Protein AF-A0A1V5N401-F1 (afdb_monomer_lite)

pLDDT: mean 80.65, std 19.87, range [26.81, 98.81]

Structure (mmCIF, N/CA/C/O backbone):
data_AF-A0A1V5N401-F1
#
_entry.id   AF-A0A1V5N401-F1
#
loop_
_atom_site.group_PDB
_atom_site.id
_atom_site.type_symbol
_atom_site.label_atom_id
_atom_site.label_alt_id
_atom_site.label_comp_id
_atom_site.label_asym_id
_atom_site.label_entity_id
_atom_site.label_seq_id
_atom_site.pdbx_PDB_ins_code
_atom_site.Cartn_x
_atom_site.Cartn_y
_atom_site.Cartn_z
_atom_site.occupancy
_atom_site.B_iso_or_equiv
_atom_site.auth_seq_id
_atom_site.auth_comp_id
_atom_site.auth_asym_id
_atom_site.auth_atom_id
_atom_site.pdbx_PDB_model_num
ATOM 1 N N . MET A 1 1 ? -65.828 27.262 13.208 1.00 43.06 1 MET A N 1
ATOM 2 C CA . MET A 1 1 ? -64.628 26.711 12.554 1.00 43.06 1 MET A CA 1
ATOM 3 C C . MET A 1 1 ? -63.599 27.824 12.542 1.00 43.06 1 MET A C 1
ATOM 5 O O . MET A 1 1 ? -63.813 28.775 11.815 1.00 43.06 1 MET A O 1
ATOM 9 N N . THR A 1 2 ? -62.605 27.749 13.425 1.00 28.62 2 THR A N 1
ATOM 10 C CA . THR A 1 2 ? -61.289 28.413 13.350 1.00 28.62 2 THR A CA 1
ATOM 11 C C . THR A 1 2 ? -60.534 27.930 14.581 1.00 28.62 2 THR A C 1
ATOM 13 O O . THR A 1 2 ? -60.781 28.386 15.694 1.00 28.62 2 THR A O 1
ATOM 16 N N . PHE A 1 3 ? -59.704 26.912 14.374 1.00 28.67 3 PHE A N 1
ATOM 17 C CA . PHE A 1 3 ? -58.727 26.449 15.347 1.00 28.67 3 PHE A CA 1
ATOM 18 C C . PHE A 1 3 ? -57.576 27.457 15.367 1.00 28.67 3 PHE A C 1
ATOM 20 O O . PHE A 1 3 ? -57.002 27.760 14.324 1.00 28.67 3 PHE A O 1
ATOM 27 N N . SER A 1 4 ? -57.257 27.990 16.541 1.00 31.39 4 SER A N 1
ATOM 28 C CA . SER A 1 4 ? -56.021 28.725 16.802 1.00 31.39 4 SER A CA 1
ATOM 29 C C . SER A 1 4 ? -54.898 27.721 17.069 1.00 31.39 4 SER A C 1
ATOM 31 O O . SER A 1 4 ? -54.993 26.928 18.005 1.00 31.39 4 SER A O 1
ATOM 33 N N . ALA A 1 5 ? -53.864 27.737 16.226 1.00 30.62 5 ALA A N 1
ATOM 34 C CA . ALA A 1 5 ? -52.649 26.948 16.413 1.00 30.62 5 ALA A CA 1
ATOM 35 C C . ALA A 1 5 ? -51.825 27.486 17.606 1.00 30.62 5 ALA A C 1
ATOM 37 O O . ALA A 1 5 ? -51.806 28.704 17.815 1.00 30.62 5 ALA A O 1
ATOM 38 N N . PRO A 1 6 ? -51.140 26.626 18.385 1.00 31.34 6 PRO A N 1
ATOM 39 C CA . PRO A 1 6 ? -50.238 27.066 19.446 1.00 31.34 6 PRO A CA 1
ATOM 40 C C . PRO A 1 6 ? -49.007 27.772 18.863 1.00 31.34 6 PRO A C 1
ATOM 42 O O . PRO A 1 6 ? -48.527 27.418 17.787 1.00 31.34 6 PRO A O 1
ATOM 45 N N . GLN A 1 7 ? -48.497 28.765 19.593 1.00 32.28 7 GLN A N 1
ATOM 46 C CA . GLN A 1 7 ? -47.273 29.493 19.259 1.00 32.28 7 GLN A CA 1
ATOM 47 C C . GLN A 1 7 ? -46.087 28.534 19.090 1.00 32.28 7 GLN A C 1
ATOM 49 O O . GLN A 1 7 ? -45.795 27.730 19.974 1.00 32.28 7 GLN A O 1
ATOM 54 N N . SER A 1 8 ? -45.385 28.651 17.963 1.00 30.47 8 SER A N 1
ATOM 55 C CA . SER A 1 8 ? -44.107 27.985 17.732 1.00 30.47 8 SER A CA 1
ATOM 56 C C . SER A 1 8 ? -43.055 28.536 18.694 1.00 30.47 8 SER A C 1
ATOM 58 O O . SER A 1 8 ? -42.732 29.726 18.651 1.00 30.47 8 SER A O 1
ATOM 60 N N . VAL A 1 9 ? -42.504 27.665 19.537 1.00 31.17 9 VAL A N 1
ATOM 61 C CA . VAL A 1 9 ? -41.273 27.930 20.282 1.00 31.17 9 VAL A CA 1
ATOM 62 C C . VAL A 1 9 ? -40.148 28.004 19.255 1.00 31.17 9 VAL A C 1
ATOM 64 O O . VAL A 1 9 ? -39.853 27.030 18.568 1.00 31.17 9 VAL A O 1
ATOM 67 N N . SER A 1 10 ? -39.577 29.194 19.099 1.00 28.91 10 SER A N 1
ATOM 68 C CA . SER A 1 10 ? -38.412 29.439 18.255 1.00 28.91 10 SER A CA 1
ATOM 69 C C . SER A 1 10 ? -37.228 28.627 18.787 1.00 28.91 10 SER A C 1
ATOM 71 O O . SER A 1 10 ? -36.558 29.059 19.723 1.00 28.91 10 SER A O 1
ATOM 73 N N . THR A 1 11 ? -36.936 27.475 18.181 1.00 30.31 11 THR A N 1
ATOM 74 C CA . THR A 1 11 ? -35.588 26.897 18.203 1.00 30.31 11 THR A CA 1
ATOM 75 C C . THR A 1 11 ? -34.683 27.911 17.515 1.00 30.31 11 THR A C 1
ATOM 77 O O . THR A 1 11 ? -34.758 28.081 16.298 1.00 30.31 11 THR A O 1
ATOM 80 N N . GLY A 1 12 ? -33.926 28.672 18.304 1.00 28.77 12 GLY A N 1
ATOM 81 C CA . GLY A 1 12 ? -33.084 29.768 17.840 1.00 28.77 12 GLY A CA 1
ATOM 82 C C . GLY A 1 12 ? -31.932 29.293 16.959 1.00 28.77 12 GLY A C 1
ATOM 83 O O . GLY A 1 12 ? -30.789 29.293 17.389 1.00 28.77 12 GLY A O 1
ATOM 84 N N . TYR A 1 13 ? -32.222 28.943 15.710 1.00 32.12 13 TYR A N 1
ATOM 85 C CA . TYR A 1 13 ? -31.251 28.959 14.627 1.00 32.12 13 TYR A CA 1
ATOM 86 C C . TYR A 1 13 ? -31.381 30.300 13.909 1.00 32.12 13 TYR A C 1
ATOM 88 O O . TYR A 1 13 ? -32.159 30.452 12.970 1.00 32.12 13 TYR A O 1
ATOM 96 N N . SER A 1 14 ? -30.612 31.290 14.361 1.00 26.81 14 SER A N 1
ATOM 97 C CA . SER A 1 14 ? -30.332 32.482 13.562 1.00 26.81 14 SER A CA 1
ATOM 98 C C . SER A 1 14 ? -29.003 32.276 12.843 1.00 26.81 14 SER A C 1
ATOM 100 O O . SER A 1 14 ? -27.936 32.548 13.385 1.00 26.81 14 SER A O 1
ATOM 102 N N . ARG A 1 15 ? -29.072 31.793 11.598 1.00 39.44 15 ARG A N 1
ATOM 103 C CA . ARG A 1 15 ? -28.022 32.038 10.603 1.00 39.44 15 ARG A CA 1
ATOM 104 C C . ARG A 1 15 ? -28.121 33.510 10.217 1.00 39.44 15 ARG A C 1
ATOM 106 O O . ARG A 1 15 ? -29.024 33.862 9.467 1.00 39.44 15 ARG A O 1
ATOM 113 N N . ASN A 1 16 ? -27.233 34.338 10.753 1.00 31.23 16 ASN A N 1
ATOM 114 C CA . ASN A 1 16 ? -26.698 35.543 10.117 1.00 31.23 16 ASN A CA 1
ATOM 115 C C . ASN A 1 16 ? -25.778 36.240 11.113 1.00 31.23 16 ASN A C 1
ATOM 117 O O . ASN A 1 16 ? -26.263 36.791 12.088 1.00 31.23 16 ASN A O 1
ATOM 121 N N . ASP A 1 17 ? -24.477 36.204 10.833 1.00 29.83 17 ASP A N 1
ATOM 122 C CA . ASP A 1 17 ? -23.617 37.381 10.918 1.00 29.83 17 ASP A CA 1
ATOM 123 C C . ASP A 1 17 ? -22.356 37.114 10.089 1.00 29.83 17 ASP A C 1
ATOM 125 O O . ASP A 1 17 ? -21.485 36.321 10.444 1.00 29.83 17 ASP A O 1
ATOM 129 N N . ASN A 1 18 ? -22.274 37.781 8.937 1.00 33.28 18 ASN A N 1
ATOM 130 C CA . ASN A 1 18 ? -21.024 37.957 8.210 1.00 33.28 18 ASN A CA 1
ATOM 131 C C . ASN A 1 18 ? -20.075 38.775 9.097 1.00 33.28 18 ASN A C 1
ATOM 133 O O . ASN A 1 18 ? -20.181 40.002 9.139 1.00 33.28 18 ASN A O 1
ATOM 137 N N . LYS A 1 19 ? -19.123 38.130 9.777 1.00 32.19 19 LYS A N 1
ATOM 138 C CA . LYS A 1 19 ? -17.972 38.842 10.343 1.00 32.19 19 LYS A CA 1
ATOM 139 C C . LYS A 1 19 ? -16.903 39.004 9.267 1.00 32.19 19 LYS A C 1
ATOM 141 O O . LYS A 1 19 ? -16.227 38.058 8.879 1.00 32.19 19 LYS A O 1
ATOM 146 N N . VAL A 1 20 ? -16.767 40.237 8.790 1.00 30.70 20 VAL A N 1
ATOM 147 C CA . VAL A 1 20 ? -15.608 40.688 8.017 1.00 30.70 20 VAL A CA 1
ATOM 148 C C . VAL A 1 20 ? -14.388 40.652 8.944 1.00 30.70 20 VAL A C 1
ATOM 150 O O . VAL A 1 20 ? -14.359 41.363 9.948 1.00 30.70 20 VAL A O 1
ATOM 153 N N . LEU A 1 21 ? -13.407 39.808 8.621 1.00 34.03 21 LEU A N 1
ATOM 154 C CA . LEU A 1 21 ? -12.149 39.671 9.358 1.00 34.03 21 LEU A CA 1
ATOM 155 C C . LEU A 1 21 ? -11.193 40.806 8.974 1.00 34.03 21 LEU A C 1
ATOM 157 O O . LEU A 1 21 ? -10.755 40.898 7.828 1.00 34.03 21 LEU A O 1
ATOM 161 N N . TRP A 1 22 ? -10.858 41.655 9.943 1.00 28.80 22 TRP A N 1
ATOM 162 C CA . TRP A 1 22 ? -9.820 42.673 9.821 1.00 28.80 22 TRP A CA 1
ATOM 163 C C . TRP A 1 22 ? -8.777 42.489 10.937 1.00 28.80 22 TRP A C 1
ATOM 165 O O . TRP A 1 22 ? -9.109 42.634 12.107 1.00 28.80 22 TRP A O 1
ATOM 175 N N . TRP A 1 23 ? -7.526 42.269 10.509 1.00 32.91 23 TRP A N 1
ATOM 176 C CA . TRP A 1 23 ? -6.240 42.365 11.229 1.00 32.91 23 TRP A CA 1
ATOM 177 C C . TRP A 1 23 ? -5.880 41.306 12.295 1.00 32.91 23 TRP A C 1
ATOM 179 O O . TRP A 1 23 ? -6.726 40.696 12.929 1.00 32.91 23 TRP A O 1
ATOM 189 N N . TRP A 1 24 ? -4.564 41.065 12.387 1.00 36.94 24 TRP A N 1
ATOM 190 C CA . TRP A 1 24 ? -3.856 39.902 12.938 1.00 36.94 24 TRP A CA 1
ATOM 191 C C . TRP A 1 24 ? -4.224 39.469 14.367 1.00 36.94 24 TRP A C 1
ATOM 193 O O . TRP A 1 24 ? -3.740 40.052 15.335 1.00 36.94 24 TRP A O 1
ATOM 203 N N . GLU A 1 25 ? -4.900 38.327 14.483 1.00 36.06 25 GLU A N 1
ATOM 204 C CA . GLU A 1 25 ? -4.826 37.458 15.661 1.00 36.06 25 GLU A CA 1
ATOM 205 C C . GLU A 1 25 ? -4.435 36.050 15.199 1.00 36.06 25 GLU A C 1
ATOM 207 O O . GLU A 1 25 ? -5.108 35.422 14.383 1.00 36.06 25 GLU A O 1
ATOM 212 N N . SER A 1 26 ? -3.284 35.574 15.669 1.00 35.78 26 SER A N 1
ATOM 213 C CA . SER A 1 26 ? -2.889 34.175 15.545 1.00 35.78 26 SER A CA 1
ATOM 214 C C . SER A 1 26 ? -3.607 33.384 16.634 1.00 35.78 26 SER A C 1
ATOM 216 O O . SER A 1 26 ? -3.239 33.492 17.805 1.00 35.78 26 SER A O 1
ATOM 218 N N . TYR A 1 27 ? -4.614 32.598 16.262 1.00 38.75 27 TYR A N 1
ATOM 219 C CA . TYR A 1 27 ? -5.243 31.658 17.186 1.00 38.75 27 TYR A CA 1
ATOM 220 C C . TYR A 1 27 ? -4.369 30.397 17.298 1.00 38.75 27 TYR A C 1
ATOM 222 O O . TYR A 1 27 ? -4.095 29.766 16.271 1.00 38.75 27 TYR A O 1
ATOM 230 N N . PRO A 1 28 ? -3.884 30.021 18.498 1.00 37.03 28 PRO A N 1
ATOM 231 C CA . PRO A 1 28 ? -3.329 28.690 18.706 1.00 37.03 28 PRO A CA 1
ATOM 232 C C . PRO A 1 28 ? -4.421 27.639 18.460 1.00 37.03 28 PRO A C 1
ATOM 234 O O . PRO A 1 28 ? -5.604 27.889 18.671 1.00 37.03 28 PRO A O 1
ATOM 237 N N . CYS A 1 29 ? -4.024 26.465 17.974 1.00 29.81 29 CYS A N 1
ATOM 238 C CA . CYS A 1 29 ? -4.935 25.357 17.719 1.00 29.81 29 CYS A CA 1
ATOM 239 C C . CYS A 1 29 ? -5.627 24.906 19.019 1.00 29.81 29 CYS A C 1
ATOM 241 O O . CYS A 1 29 ? -4.998 24.383 19.933 1.00 29.81 29 CYS A O 1
ATOM 243 N N . GLY A 1 30 ? -6.936 25.119 19.084 1.00 36.97 30 GLY A N 1
ATOM 244 C CA . GLY A 1 30 ? -7.813 24.674 20.159 1.00 36.97 30 GLY A CA 1
ATOM 245 C C . GLY A 1 30 ? -9.194 25.228 19.863 1.00 36.97 30 GLY A C 1
ATOM 246 O O . GLY A 1 30 ? -9.341 26.437 19.865 1.00 36.97 30 GLY A O 1
ATOM 247 N N . ASN A 1 31 ? -10.140 24.338 19.535 1.00 44.31 31 ASN A N 1
ATOM 248 C CA . ASN A 1 31 ? -11.456 24.606 18.944 1.00 44.31 31 ASN A CA 1
ATOM 249 C C . ASN A 1 31 ? -11.401 25.423 17.620 1.00 44.31 31 ASN A C 1
ATOM 251 O O . ASN A 1 31 ? -10.857 26.510 17.507 1.00 44.31 31 ASN A O 1
ATOM 255 N N . ARG A 1 32 ? -11.977 24.915 16.526 1.00 39.31 32 ARG A N 1
ATOM 256 C CA . ARG A 1 32 ? -12.019 25.680 15.256 1.00 39.31 32 ARG A CA 1
ATOM 257 C C . ARG A 1 32 ? -13.071 26.814 15.290 1.00 39.31 32 ARG A C 1
ATOM 259 O O . ARG A 1 32 ? -13.292 27.455 14.267 1.00 39.31 32 ARG A O 1
ATOM 266 N N . TRP A 1 33 ? -13.749 27.008 16.434 1.00 39.59 33 TRP A N 1
ATOM 267 C CA . TRP A 1 33 ? -15.032 27.721 16.551 1.00 39.59 33 TRP A CA 1
ATOM 268 C C . TRP A 1 33 ? -15.288 28.457 17.884 1.00 39.59 33 TRP A C 1
ATOM 270 O O . TRP A 1 33 ? -16.362 29.033 18.028 1.00 39.59 33 TRP A O 1
ATOM 280 N N . ASP A 1 34 ? -14.373 28.439 18.855 1.00 45.56 34 ASP A N 1
ATOM 281 C CA . ASP A 1 34 ? -14.524 29.099 20.168 1.00 45.56 34 ASP A CA 1
ATOM 282 C C . ASP A 1 34 ? -15.838 28.764 20.904 1.00 45.56 34 ASP A C 1
ATOM 284 O O . ASP A 1 34 ? -16.526 29.620 21.463 1.00 45.56 34 ASP A O 1
ATOM 288 N N . ILE A 1 35 ? -16.235 27.484 20.856 1.00 45.12 35 ILE A N 1
ATOM 289 C CA . ILE A 1 35 ? -17.483 27.010 21.466 1.00 45.12 35 ILE A CA 1
ATOM 290 C C . ILE A 1 35 ? -17.253 26.771 22.959 1.00 45.12 35 ILE A C 1
ATOM 292 O O . ILE A 1 35 ? -16.534 25.858 23.356 1.00 45.12 35 ILE A O 1
ATOM 296 N N . ASN A 1 36 ? -17.896 27.595 23.785 1.00 45.78 36 ASN A N 1
ATOM 297 C CA . ASN A 1 36 ? -17.970 27.411 25.228 1.00 45.78 36 ASN A CA 1
ATOM 298 C C . ASN A 1 36 ? -19.098 26.422 25.581 1.00 45.78 36 ASN A C 1
ATOM 300 O O . ASN A 1 36 ? -20.276 26.741 25.413 1.00 45.78 36 ASN A O 1
ATOM 304 N N . PHE A 1 37 ? -18.737 25.248 26.102 1.00 47.66 37 PHE A N 1
ATOM 305 C CA . PHE A 1 37 ? -19.677 24.195 26.500 1.00 47.66 37 PHE A CA 1
ATOM 306 C C . PHE A 1 37 ? -20.203 24.330 27.939 1.00 47.66 37 PHE A C 1
ATOM 308 O O . PHE A 1 37 ? -20.998 23.491 28.370 1.00 47.66 37 PHE A O 1
ATOM 315 N N . THR A 1 38 ? -19.826 25.377 28.692 1.00 44.56 38 THR A N 1
ATOM 316 C CA . THR A 1 38 ? -20.354 25.597 30.050 1.00 44.56 38 THR A CA 1
ATOM 317 C C . THR A 1 38 ? -21.884 25.691 30.016 1.00 44.56 38 THR A C 1
ATOM 319 O O . THR A 1 38 ? -22.433 26.658 29.487 1.00 44.56 38 THR A O 1
ATOM 322 N N . GLY A 1 39 ? -22.574 24.694 30.582 1.00 48.59 39 GLY A N 1
ATOM 323 C CA . GLY A 1 39 ? -24.041 24.626 30.631 1.00 48.59 39 GLY A CA 1
ATOM 324 C C . GLY A 1 39 ? -24.730 23.964 29.426 1.00 48.59 39 GLY A C 1
ATOM 325 O O . GLY A 1 39 ? -25.947 24.090 29.298 1.00 48.59 39 GLY A O 1
ATOM 326 N N . THR A 1 40 ? -23.988 23.281 28.548 1.00 48.97 40 THR A N 1
ATOM 327 C CA . THR A 1 40 ? -24.549 22.390 27.505 1.00 48.97 40 THR A CA 1
ATOM 328 C C . THR A 1 40 ? -24.667 20.943 28.018 1.00 48.97 40 THR A C 1
ATOM 330 O O . THR A 1 40 ? -24.235 20.679 29.136 1.00 48.97 40 THR A O 1
ATOM 333 N N . SER A 1 41 ? -25.341 20.038 27.287 1.00 54.22 41 SER A N 1
ATOM 334 C CA . SER A 1 41 ? -25.698 18.702 27.804 1.00 54.22 41 SER A CA 1
ATOM 335 C C . SER A 1 41 ? -24.490 17.952 28.355 1.00 54.22 41 SER A C 1
ATOM 337 O O . SER A 1 41 ? -23.463 17.891 27.688 1.00 54.22 41 SER A O 1
ATOM 339 N N . HIS A 1 42 ? -24.655 17.346 29.532 1.00 67.25 42 HIS A N 1
ATOM 340 C CA . HIS A 1 42 ? -23.632 16.513 30.167 1.00 67.25 42 HIS A CA 1
ATOM 341 C C . HIS A 1 42 ? -23.311 15.232 29.388 1.00 67.25 42 HIS A C 1
ATOM 343 O O . HIS A 1 42 ? -22.275 14.644 29.640 1.00 67.25 42 HIS A O 1
ATOM 349 N N . ARG A 1 43 ? -24.150 14.859 28.407 1.00 81.94 43 ARG A N 1
ATOM 350 C CA . ARG A 1 43 ? -23.915 13.677 27.582 1.00 81.94 43 ARG A CA 1
ATOM 351 C C . ARG A 1 43 ? -22.645 13.822 26.748 1.00 81.94 43 ARG A C 1
ATOM 353 O O . ARG A 1 43 ? -22.584 14.708 25.888 1.00 81.94 43 ARG A O 1
ATOM 360 N N . GLY A 1 44 ? -21.702 12.911 26.937 1.00 82.69 44 GLY A N 1
ATOM 361 C CA . GLY A 1 44 ? -20.472 12.829 26.167 1.00 82.69 44 GLY A CA 1
ATOM 362 C C . GLY A 1 44 ? -20.683 12.467 24.691 1.00 82.69 44 GLY A C 1
ATOM 363 O O . GLY A 1 44 ? -21.759 12.050 24.245 1.00 82.69 44 GLY A O 1
ATOM 364 N N . ILE A 1 45 ? -19.623 12.626 23.906 1.00 83.88 45 ILE A N 1
ATOM 365 C CA . ILE A 1 45 ? -19.522 12.170 22.516 1.00 83.88 45 ILE A CA 1
ATOM 366 C C . ILE A 1 45 ? -18.162 11.502 22.341 1.00 83.88 45 ILE A C 1
ATOM 368 O O . ILE A 1 45 ? -17.140 12.135 22.590 1.00 83.88 45 ILE A O 1
ATOM 372 N N . LEU A 1 46 ? -18.164 10.249 21.886 1.00 89.62 46 LEU A N 1
ATOM 373 C CA . LEU A 1 46 ? -16.965 9.474 21.579 1.00 89.62 46 LEU A CA 1
ATOM 374 C C . LEU A 1 46 ? -16.844 9.292 20.063 1.00 89.62 46 LEU A C 1
ATOM 376 O O . LEU A 1 46 ? -17.785 8.828 19.421 1.00 89.62 46 LEU A O 1
ATOM 380 N N . GLU A 1 47 ? -15.691 9.637 19.497 1.00 77.69 47 GLU A N 1
ATOM 381 C CA . GLU A 1 47 ? -15.401 9.513 18.068 1.00 77.69 47 GLU A CA 1
ATOM 382 C C . GLU A 1 47 ? -14.051 8.825 17.840 1.00 77.69 47 GLU A C 1
ATOM 384 O O . GLU A 1 47 ? -13.050 9.130 18.493 1.00 77.69 47 GLU A O 1
ATOM 389 N N . LEU A 1 48 ? -14.038 7.914 16.868 1.00 75.56 48 LEU A N 1
ATOM 390 C CA . LEU A 1 48 ? -12.832 7.351 16.268 1.00 75.56 48 LEU A CA 1
ATOM 391 C C . LEU A 1 48 ? -12.525 8.134 14.985 1.00 75.56 48 LEU A C 1
ATOM 393 O O . LEU A 1 48 ? -13.445 8.570 14.290 1.00 75.56 48 LEU A O 1
ATOM 397 N N . ASP A 1 49 ? -11.248 8.323 14.655 1.00 79.25 49 ASP A N 1
ATOM 398 C CA . ASP A 1 49 ? -10.840 9.122 13.493 1.00 79.25 49 ASP A CA 1
ATOM 399 C C . ASP A 1 49 ? -11.155 8.470 12.134 1.00 79.25 49 ASP A C 1
ATOM 401 O O . ASP A 1 49 ? -11.240 9.171 11.120 1.00 79.25 49 ASP A O 1
ATOM 405 N N . LYS A 1 50 ? -11.364 7.147 12.102 1.00 72.44 50 LYS A N 1
ATOM 406 C CA . LYS A 1 50 ? -11.713 6.375 10.901 1.00 72.44 50 LYS A CA 1
ATOM 407 C C . LYS A 1 50 ? -12.819 5.363 11.200 1.00 72.44 50 LYS A C 1
ATOM 409 O O . LYS A 1 50 ? -12.970 4.888 12.319 1.00 72.44 50 LYS A O 1
ATOM 414 N N . SER A 1 51 ? -13.552 4.972 10.159 1.00 69.19 51 SER A N 1
ATOM 415 C CA . SER A 1 51 ? -14.492 3.843 10.210 1.00 69.19 51 SER A CA 1
ATOM 416 C C . SER A 1 51 ? -13.842 2.495 9.876 1.00 69.19 51 SER A C 1
ATOM 418 O O . SER A 1 51 ? -14.464 1.456 10.084 1.00 69.19 51 SER A O 1
ATOM 420 N N . VAL A 1 52 ? -12.609 2.500 9.352 1.00 76.69 52 VAL A N 1
ATOM 421 C CA . VAL A 1 52 ? -11.820 1.302 9.033 1.00 76.69 52 VAL A CA 1
ATOM 422 C C . VAL A 1 52 ? -10.351 1.541 9.393 1.00 76.69 52 VAL A C 1
ATOM 424 O O . VAL A 1 52 ? -9.789 2.570 9.013 1.00 76.69 52 VAL A O 1
ATOM 427 N N . TYR A 1 53 ? -9.739 0.575 10.074 1.00 82.19 53 TYR A N 1
ATOM 428 C CA . TYR A 1 53 ? -8.319 0.519 10.421 1.00 82.19 53 TYR A CA 1
ATOM 429 C C . TYR A 1 53 ? -7.653 -0.702 9.788 1.00 82.19 53 TYR A C 1
ATOM 431 O O . TYR A 1 53 ? -8.308 -1.705 9.492 1.00 82.19 53 TYR A O 1
ATOM 439 N N . VAL A 1 54 ? -6.341 -0.628 9.590 1.00 80.31 54 VAL A N 1
ATOM 440 C CA . VAL A 1 54 ? -5.515 -1.750 9.117 1.00 80.31 54 VAL A CA 1
ATOM 441 C C . VAL A 1 54 ? -4.377 -2.037 10.095 1.00 80.31 54 VAL A C 1
ATOM 443 O O . VAL A 1 54 ? -4.075 -1.226 10.965 1.00 80.31 54 VAL A O 1
ATOM 446 N N . ASN A 1 55 ? -3.718 -3.187 9.974 1.00 75.62 55 ASN A N 1
ATOM 447 C CA . ASN A 1 55 ? -2.581 -3.501 10.843 1.00 75.62 55 ASN A CA 1
ATOM 448 C C . ASN A 1 55 ? -1.457 -2.454 10.691 1.00 75.62 55 ASN A C 1
ATOM 450 O O . ASN A 1 55 ? -1.098 -2.087 9.571 1.00 75.62 55 ASN A O 1
ATOM 454 N N . ASN A 1 56 ? -0.868 -2.028 11.814 1.00 75.69 56 ASN A N 1
ATOM 455 C CA . ASN A 1 56 ? 0.053 -0.889 11.979 1.00 75.69 56 ASN A CA 1
ATOM 456 C C . ASN A 1 56 ? -0.575 0.512 11.879 1.00 75.69 56 ASN A C 1
ATOM 458 O O . ASN A 1 56 ? 0.160 1.500 11.964 1.00 75.69 56 ASN A O 1
ATOM 462 N N . ASP A 1 57 ? -1.898 0.638 11.733 1.00 84.25 57 ASP A N 1
ATOM 463 C CA . ASP A 1 57 ? -2.544 1.926 11.975 1.00 84.25 57 ASP A CA 1
ATOM 464 C C . ASP A 1 57 ? -2.423 2.335 13.450 1.00 84.25 57 ASP A C 1
ATOM 466 O O . ASP A 1 57 ? -2.182 1.537 14.358 1.00 84.25 57 ASP A O 1
ATOM 470 N N . THR A 1 58 ? -2.633 3.624 13.686 1.00 88.75 58 THR A N 1
ATOM 471 C CA . THR A 1 58 ? -2.907 4.170 15.011 1.00 88.75 58 THR A CA 1
ATOM 472 C C . THR A 1 58 ? -4.349 4.661 15.027 1.00 88.75 58 THR A C 1
ATOM 474 O O . THR A 1 58 ? -4.728 5.466 14.178 1.00 88.75 58 THR A O 1
ATOM 477 N N . ILE A 1 59 ? -5.139 4.180 15.982 1.00 90.50 59 ILE A N 1
ATOM 478 C CA . ILE A 1 59 ? -6.496 4.654 16.252 1.00 90.50 59 ILE A CA 1
ATOM 479 C C . ILE A 1 59 ? -6.370 5.943 17.054 1.00 90.50 59 ILE A C 1
ATOM 481 O O . ILE A 1 59 ? -5.871 5.913 18.181 1.00 90.50 59 ILE A O 1
ATOM 485 N N . ALA A 1 60 ? -6.807 7.070 16.497 1.00 87.56 60 ALA A N 1
ATOM 486 C CA . ALA A 1 60 ? -6.930 8.312 17.246 1.00 87.56 60 ALA A CA 1
ATOM 487 C C . ALA A 1 60 ? -8.360 8.442 17.777 1.00 87.56 60 ALA A C 1
ATOM 489 O O . ALA A 1 60 ? -9.334 8.338 17.031 1.00 87.56 60 ALA A O 1
ATOM 490 N N . VAL A 1 61 ? -8.477 8.689 19.080 1.00 90.81 61 VAL A N 1
ATOM 491 C CA . VAL A 1 61 ? -9.764 8.789 19.768 1.00 90.81 61 VAL A CA 1
ATOM 492 C C . VAL A 1 61 ? -9.980 10.205 20.270 1.00 90.81 61 VAL A C 1
ATOM 494 O O . VAL A 1 61 ? -9.086 10.806 20.873 1.00 90.81 61 VAL A O 1
ATOM 497 N N . THR A 1 62 ? -11.185 10.719 20.045 1.00 88.38 62 THR A N 1
ATOM 498 C CA . THR A 1 62 ? -11.654 11.993 20.590 1.00 88.38 62 THR A CA 1
ATOM 499 C C . THR A 1 62 ? -12.862 11.752 21.483 1.00 88.38 62 THR A C 1
ATOM 501 O O . THR A 1 62 ? -13.830 11.117 21.073 1.00 88.38 62 THR A O 1
ATOM 504 N N . LEU A 1 63 ? -12.815 12.288 22.700 1.00 89.94 63 LEU A N 1
ATOM 505 C CA . LEU A 1 63 ? -13.956 12.361 23.607 1.00 89.94 63 LEU A CA 1
ATOM 506 C C . LEU A 1 63 ? -14.255 13.828 23.909 1.00 89.94 63 LEU A C 1
ATOM 508 O O . LEU A 1 63 ? -13.362 14.591 24.276 1.00 89.94 63 LEU A O 1
ATOM 512 N N . ILE A 1 64 ? -15.517 14.221 23.779 1.00 85.56 64 ILE A N 1
ATOM 513 C CA . ILE A 1 64 ? -16.006 15.537 24.189 1.00 85.56 64 ILE A CA 1
ATOM 514 C C . ILE A 1 64 ? -17.033 15.328 25.288 1.00 85.56 64 ILE A C 1
ATOM 516 O O . ILE A 1 64 ? -18.079 14.734 25.043 1.00 85.56 64 ILE A O 1
ATOM 520 N N . ASP A 1 65 ? -16.744 15.839 26.478 1.00 84.94 65 ASP A N 1
ATOM 521 C CA . ASP A 1 65 ? -17.647 15.782 27.621 1.00 84.94 65 ASP A CA 1
ATOM 522 C C . ASP A 1 65 ? -17.512 17.050 28.478 1.00 84.94 65 ASP A C 1
ATOM 524 O O . ASP A 1 65 ? -16.490 17.313 29.120 1.00 84.94 65 ASP A O 1
ATOM 528 N N . GLY A 1 66 ? -18.577 17.857 28.491 1.00 79.75 66 GLY A N 1
ATOM 529 C CA . GLY A 1 66 ? -18.634 19.096 29.267 1.00 79.75 66 GLY A CA 1
ATOM 530 C C . GLY A 1 66 ? -18.719 18.877 30.782 1.00 79.75 66 GLY A C 1
ATOM 531 O O . GLY A 1 66 ? -18.351 19.769 31.549 1.00 79.75 66 GLY A O 1
ATOM 532 N N . GLY A 1 67 ? -19.180 17.708 31.232 1.00 82.88 67 GLY A N 1
ATOM 533 C CA . GLY A 1 67 ? -19.202 17.301 32.637 1.00 82.88 67 GLY A CA 1
ATOM 534 C C . GLY A 1 67 ? -17.817 16.967 33.195 1.00 82.88 67 GLY A C 1
ATOM 535 O O . GLY A 1 67 ? -17.623 17.024 34.411 1.00 82.88 67 GLY A O 1
ATOM 536 N N . LEU A 1 68 ? -16.843 16.688 32.325 1.00 88.31 68 LEU A N 1
ATOM 537 C CA . LEU A 1 68 ? -15.479 16.321 32.710 1.00 88.31 68 LEU A CA 1
ATOM 538 C C . LEU A 1 68 ? -14.460 17.468 32.620 1.00 88.31 68 LEU A C 1
ATOM 540 O O . LEU A 1 68 ? -13.270 17.238 32.839 1.00 88.31 68 LEU A O 1
ATOM 544 N N . ILE A 1 69 ? -14.893 18.703 32.340 1.00 85.75 69 ILE A N 1
ATOM 545 C CA . ILE A 1 69 ? -13.995 19.867 32.248 1.00 85.75 69 ILE A CA 1
ATOM 546 C C . ILE A 1 69 ? -13.096 19.964 33.492 1.00 85.75 69 ILE A C 1
ATOM 548 O O . ILE A 1 69 ? -13.575 20.075 34.623 1.00 85.75 69 ILE A O 1
ATOM 552 N N . GLY A 1 70 ? -11.781 19.970 33.272 1.00 88.00 70 GLY A N 1
ATOM 553 C CA . GLY A 1 70 ? -10.769 20.103 34.320 1.00 88.00 70 GLY A CA 1
ATOM 554 C C . GLY A 1 70 ? -10.432 18.808 35.065 1.00 88.00 70 GLY A C 1
ATOM 555 O O . GLY A 1 70 ? -9.623 18.852 35.994 1.00 88.00 70 GLY A O 1
ATOM 556 N N . GLN A 1 71 ? -10.999 17.657 34.682 1.00 92.12 71 GLN A N 1
ATOM 557 C CA . GLN A 1 71 ? -10.596 16.357 35.239 1.00 92.12 71 GLN A CA 1
ATOM 558 C C . GLN A 1 71 ? -9.206 15.908 34.770 1.00 92.12 71 GLN A C 1
ATOM 560 O O . GLN A 1 71 ? -8.578 15.071 35.419 1.00 92.12 71 GLN A O 1
ATOM 565 N N . GLY A 1 72 ? -8.693 16.471 33.673 1.00 94.81 72 GLY A N 1
ATOM 566 C CA . GLY A 1 72 ? -7.357 16.196 33.147 1.00 94.81 72 GLY A CA 1
ATOM 567 C C . GLY A 1 72 ? -7.234 14.878 32.378 1.00 94.81 72 GLY A C 1
ATOM 568 O O . GLY A 1 72 ? -6.631 14.870 31.308 1.00 94.81 72 GLY A O 1
ATOM 569 N N . THR A 1 73 ? -7.810 13.782 32.872 1.00 97.25 73 THR A N 1
ATOM 570 C CA . THR A 1 73 ? -7.769 12.466 32.209 1.00 97.25 73 THR A CA 1
ATOM 571 C C . THR A 1 73 ? -9.096 11.732 32.306 1.00 97.25 73 THR A C 1
ATOM 573 O O . THR A 1 73 ? -9.731 11.777 33.356 1.00 97.25 73 THR A O 1
ATOM 576 N N . GLN A 1 74 ? -9.449 10.984 31.263 1.00 97.19 74 GLN A N 1
ATOM 577 C CA . GLN A 1 74 ? -10.611 10.096 31.233 1.00 97.19 74 GLN A CA 1
ATOM 578 C C . GLN A 1 74 ? -10.236 8.784 30.543 1.00 97.19 74 GLN A C 1
ATOM 580 O O . GLN A 1 74 ? -9.582 8.808 29.507 1.00 97.19 74 GLN A O 1
ATOM 585 N N . ALA A 1 75 ? -10.643 7.645 31.102 1.00 97.94 75 ALA A N 1
ATOM 586 C CA . ALA A 1 75 ? -10.405 6.342 30.488 1.00 97.94 75 ALA A CA 1
ATOM 587 C C . ALA A 1 75 ? -11.588 5.912 29.610 1.00 97.94 75 ALA A C 1
ATOM 589 O O . ALA A 1 75 ? -12.745 6.203 29.924 1.00 97.94 75 ALA A O 1
ATOM 590 N N . ILE A 1 76 ? -11.282 5.185 28.545 1.00 98.31 76 ILE A N 1
ATOM 591 C CA . ILE A 1 76 ? -12.242 4.442 27.729 1.00 98.31 76 ILE A CA 1
ATOM 592 C C . ILE A 1 76 ? -11.741 3.010 27.551 1.00 98.31 76 ILE A C 1
ATOM 594 O O . ILE A 1 76 ? -10.563 2.733 27.784 1.00 98.31 76 ILE A O 1
ATOM 598 N N . THR A 1 77 ? -12.612 2.120 27.097 1.00 98.19 77 THR A N 1
ATOM 599 C CA . THR A 1 77 ? -12.219 0.775 26.672 1.00 98.19 77 THR A CA 1
ATOM 600 C C . THR A 1 77 ? -12.313 0.656 25.160 1.00 98.19 77 THR A C 1
ATOM 602 O O . THR A 1 77 ? -13.200 1.241 24.539 1.00 98.19 77 THR A O 1
ATOM 605 N N . LEU A 1 78 ? -11.392 -0.084 24.556 1.00 97.94 78 LEU A N 1
ATOM 606 C CA . LEU A 1 78 ? -11.464 -0.540 23.174 1.00 97.94 78 LEU A CA 1
ATOM 607 C C . LEU A 1 78 ? -11.445 -2.064 23.179 1.00 97.94 78 LEU A C 1
ATOM 609 O O . LEU A 1 78 ? -10.752 -2.666 23.990 1.00 97.94 78 LEU A O 1
ATOM 613 N N . GLN A 1 79 ? -12.216 -2.690 22.300 1.00 95.31 79 GLN A N 1
ATOM 614 C CA . GLN A 1 79 ? -12.302 -4.140 22.208 1.00 95.31 79 GLN A CA 1
ATOM 615 C C . GLN A 1 79 ? -12.356 -4.584 20.749 1.00 95.31 79 GLN A C 1
ATOM 617 O O . GLN A 1 79 ? -13.188 -4.093 19.978 1.00 95.31 79 GLN A O 1
ATOM 622 N N . SER A 1 80 ? -11.512 -5.558 20.408 1.00 91.62 80 SER A N 1
ATOM 623 C CA . SER A 1 80 ? -11.546 -6.304 19.153 1.00 91.62 80 SER A CA 1
ATOM 624 C C . SER A 1 80 ? -11.619 -7.800 19.455 1.00 91.62 80 SER A C 1
ATOM 626 O O . SER A 1 80 ? -10.641 -8.443 19.830 1.00 91.62 80 SER A O 1
ATOM 628 N N . CYS A 1 81 ? -12.810 -8.383 19.321 1.00 86.56 81 CYS A N 1
ATOM 629 C CA . CYS A 1 81 ? -13.063 -9.790 19.643 1.00 86.56 81 CYS A CA 1
ATOM 630 C C . CYS A 1 81 ? -12.627 -10.155 21.087 1.00 86.56 81 CYS A C 1
ATOM 632 O O . CYS A 1 81 ? -13.263 -9.714 22.050 1.00 86.56 81 CYS A O 1
ATOM 634 N N . ALA A 1 82 ? -11.587 -10.982 21.249 1.00 87.31 82 ALA A N 1
ATOM 635 C CA . ALA A 1 82 ? -11.061 -11.391 22.557 1.00 87.31 82 ALA A CA 1
ATOM 636 C C . ALA A 1 82 ? -10.046 -10.401 23.150 1.00 87.31 82 ALA A C 1
ATOM 638 O O . ALA A 1 82 ? -9.712 -10.523 24.329 1.00 87.31 82 ALA A O 1
ATOM 639 N N . ASP A 1 83 ? -9.563 -9.464 22.339 1.00 94.88 83 ASP A N 1
ATOM 640 C CA . ASP A 1 83 ? -8.616 -8.449 22.757 1.00 94.88 83 ASP A CA 1
ATOM 641 C C . ASP A 1 83 ? -9.333 -7.212 23.305 1.00 94.88 83 ASP A C 1
ATOM 643 O O . ASP A 1 83 ? -10.347 -6.787 22.740 1.00 94.88 83 ASP A O 1
ATOM 647 N N . TYR A 1 84 ? -8.840 -6.655 24.409 1.00 95.50 84 TYR A N 1
ATOM 648 C CA . TYR A 1 84 ? -9.420 -5.473 25.038 1.00 95.50 84 TYR A CA 1
ATOM 649 C C . TYR A 1 84 ? -8.359 -4.612 25.720 1.00 95.50 84 TYR A C 1
ATOM 651 O O . TYR A 1 84 ? -7.491 -5.114 26.425 1.00 95.50 84 TYR A O 1
ATOM 659 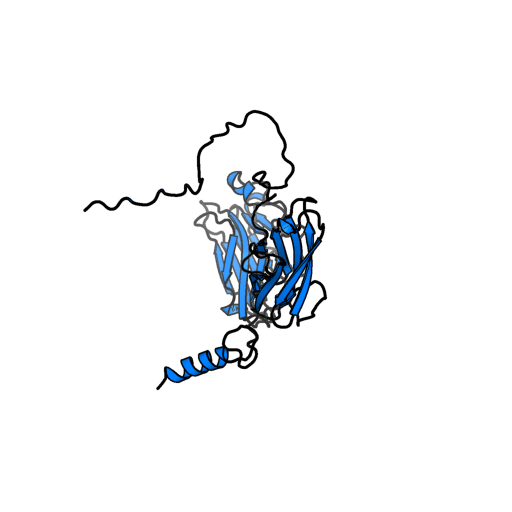N N . GLU A 1 85 ? -8.510 -3.299 25.574 1.00 98.31 85 GLU A N 1
ATOM 660 C CA . GLU A 1 85 ? -7.540 -2.307 26.017 1.00 98.31 85 GLU A CA 1
ATOM 661 C C . GLU A 1 85 ? -8.203 -1.147 26.750 1.00 98.31 85 GLU A C 1
ATOM 663 O O . GLU A 1 85 ? -9.198 -0.578 26.284 1.00 98.31 85 GLU A O 1
ATOM 668 N N . THR A 1 86 ? -7.618 -0.738 27.876 1.00 98.12 86 THR A N 1
ATOM 669 C CA . THR A 1 86 ? -7.997 0.496 28.567 1.00 98.12 86 THR A CA 1
ATOM 670 C C . THR A 1 86 ? -7.114 1.651 28.096 1.00 98.12 86 THR A C 1
ATOM 672 O O . THR A 1 86 ? -5.933 1.741 28.430 1.00 98.12 86 THR A O 1
ATOM 675 N N . LEU A 1 87 ? -7.699 2.607 27.369 1.00 98.31 87 LEU A N 1
ATOM 676 C CA . LEU A 1 87 ? -6.992 3.791 26.882 1.00 98.31 87 LEU A CA 1
ATOM 677 C C . LEU A 1 87 ? -7.284 5.012 27.760 1.00 98.31 87 LEU A C 1
ATOM 679 O O . LEU A 1 87 ? -8.430 5.438 27.905 1.00 98.31 87 LEU A O 1
ATOM 683 N N . ALA A 1 88 ? -6.229 5.631 28.294 1.00 98.12 88 ALA A N 1
ATOM 684 C CA . ALA A 1 88 ? -6.318 6.936 28.940 1.00 98.12 88 ALA A CA 1
ATOM 685 C C . ALA A 1 88 ? -6.299 8.066 27.896 1.00 98.12 88 ALA A C 1
ATOM 687 O O . ALA A 1 88 ? -5.333 8.229 27.150 1.00 98.12 88 ALA A O 1
ATOM 688 N N . LEU A 1 89 ? -7.355 8.875 27.879 1.00 97.88 89 LEU A N 1
ATOM 689 C CA . LEU A 1 89 ? -7.457 10.110 27.110 1.00 97.88 89 LEU A CA 1
ATOM 690 C C . LEU A 1 89 ? -7.059 11.302 27.986 1.00 97.88 89 LEU A C 1
ATOM 692 O O . LEU A 1 89 ? -7.372 11.349 29.180 1.00 97.88 89 LEU A O 1
ATOM 696 N N . TYR A 1 90 ? -6.405 12.290 27.384 1.00 97.25 90 TYR A N 1
ATOM 697 C CA . TYR A 1 90 ? -5.892 13.477 28.064 1.00 97.25 90 TYR A CA 1
ATOM 698 C C . TYR A 1 90 ? -6.619 14.731 27.597 1.00 97.25 90 TYR A C 1
ATOM 700 O O . TYR A 1 90 ? -6.744 14.983 26.397 1.00 97.25 90 TYR A O 1
ATOM 708 N N . GLU A 1 91 ? -7.055 15.545 28.553 1.00 93.50 91 GLU A N 1
ATOM 709 C CA . GLU A 1 91 ? -7.751 16.798 28.286 1.00 93.50 91 GLU A CA 1
ATOM 710 C C . GLU A 1 91 ? -6.814 17.793 27.584 1.00 93.50 91 GLU A C 1
ATOM 712 O O . GLU A 1 91 ? -5.827 18.261 28.160 1.00 93.50 91 GLU A O 1
ATOM 717 N N . THR A 1 92 ? -7.107 18.109 26.323 1.00 81.94 92 THR A N 1
ATOM 718 C CA . THR A 1 92 ? -6.187 18.826 25.436 1.00 81.94 92 THR A CA 1
ATOM 719 C C . THR A 1 92 ? -6.917 19.890 24.611 1.00 81.94 92 THR A C 1
ATOM 721 O O . THR A 1 92 ? -7.496 19.570 23.578 1.00 81.94 92 THR A O 1
ATOM 724 N N . PRO A 1 93 ? -6.839 21.185 24.974 1.00 84.50 93 PRO A N 1
ATOM 725 C CA . PRO A 1 93 ? -6.099 21.758 26.105 1.00 84.50 93 PRO A CA 1
ATOM 726 C C . PRO A 1 93 ? -6.750 21.475 27.469 1.00 84.50 93 PRO A C 1
ATOM 728 O O . PRO A 1 93 ? -7.930 21.155 27.539 1.00 84.50 93 PRO A O 1
ATOM 731 N N . ALA A 1 94 ? -6.016 21.668 28.567 1.00 84.50 94 ALA A N 1
ATOM 732 C CA . ALA A 1 94 ? -6.570 21.523 29.917 1.00 84.50 94 ALA A CA 1
ATOM 733 C C . ALA A 1 94 ? -7.784 22.448 30.161 1.00 84.50 94 ALA A C 1
ATOM 735 O O . ALA A 1 94 ? -7.760 23.616 29.761 1.00 84.50 94 ALA A O 1
ATOM 736 N N . ASN A 1 95 ? -8.788 21.966 30.902 1.00 81.94 95 ASN A N 1
ATOM 737 C CA . ASN A 1 95 ? -10.071 22.641 31.166 1.00 81.94 95 ASN A CA 1
ATOM 738 C C . ASN A 1 95 ? -10.926 22.916 29.913 1.00 81.94 95 ASN A C 1
ATOM 740 O O . ASN A 1 95 ? -11.652 23.912 29.869 1.00 81.94 95 ASN A O 1
ATOM 744 N N . SER A 1 96 ? -10.835 22.073 28.887 1.00 80.50 96 SER A N 1
ATOM 745 C CA . SER A 1 96 ? -11.636 22.201 27.664 1.00 80.50 96 SER A CA 1
ATOM 746 C C . SER A 1 96 ? -12.833 21.251 27.605 1.00 80.50 96 SER A C 1
ATOM 748 O O . SER A 1 96 ? -13.752 21.508 26.829 1.00 80.50 96 SER A O 1
ATOM 750 N N . GLY A 1 97 ? -12.827 20.159 28.378 1.00 79.56 97 GLY A N 1
ATOM 751 C CA . GLY A 1 97 ? -13.758 19.039 28.199 1.00 79.56 97 GLY A CA 1
ATOM 752 C C . GLY A 1 97 ? -13.520 18.254 26.903 1.00 79.56 97 GLY A C 1
ATOM 753 O O . GLY A 1 97 ? -14.334 17.413 26.538 1.00 79.56 97 GLY A O 1
ATOM 754 N N . TYR A 1 98 ? -12.428 18.539 26.188 1.00 81.12 98 TYR A N 1
ATOM 755 C CA . TYR A 1 98 ? -12.004 17.850 24.976 1.00 81.12 98 TYR A CA 1
ATOM 756 C C . TYR A 1 98 ? -10.800 16.977 25.313 1.00 81.12 98 TYR A C 1
ATOM 758 O O . TYR A 1 98 ? -9.770 17.477 25.765 1.00 81.12 98 TYR A O 1
ATOM 766 N N . PHE A 1 99 ? -10.924 15.677 25.090 1.00 92.19 99 PHE A N 1
ATOM 767 C CA . PHE A 1 99 ? -9.929 14.678 25.444 1.00 92.19 99 PHE A CA 1
ATOM 768 C C . PHE A 1 99 ? -9.463 13.942 24.196 1.00 92.19 99 PHE A C 1
ATOM 770 O O . PHE A 1 99 ? -10.273 13.572 23.345 1.00 92.19 99 PHE A O 1
ATOM 777 N N . THR A 1 100 ? -8.159 13.697 24.106 1.00 92.31 100 THR A N 1
ATOM 778 C CA . THR A 1 100 ? -7.568 12.915 23.017 1.00 92.31 100 THR A CA 1
ATOM 779 C C . THR A 1 100 ? -6.629 11.848 23.540 1.00 92.31 100 THR A C 1
ATOM 781 O O . THR A 1 100 ? -5.972 12.007 24.570 1.00 92.31 100 THR A O 1
ATOM 784 N N . GLY A 1 101 ? -6.536 10.761 22.791 1.00 94.38 101 GLY A N 1
ATOM 785 C CA . GLY A 1 101 ? -5.586 9.684 23.014 1.00 94.38 101 GLY A CA 1
ATOM 786 C C . GLY A 1 101 ? -5.440 8.856 21.749 1.00 94.38 101 GLY A C 1
ATOM 787 O O . GLY A 1 101 ? -6.138 9.082 20.758 1.00 94.38 101 GLY A O 1
ATOM 788 N N . SER A 1 102 ? -4.508 7.914 21.773 1.00 95.56 102 SER A N 1
ATOM 789 C CA . SER A 1 102 ? -4.276 7.036 20.637 1.00 95.56 102 SER A CA 1
ATOM 790 C C . SER A 1 102 ? -3.778 5.673 21.076 1.00 95.56 102 SER A C 1
ATOM 792 O O . SER A 1 102 ? -3.007 5.594 22.033 1.00 95.56 102 SER A O 1
ATOM 794 N N . ILE A 1 103 ? -4.151 4.637 20.332 1.00 97.50 103 ILE A N 1
ATOM 795 C CA . ILE A 1 103 ? -3.704 3.259 20.546 1.00 97.50 103 ILE A CA 1
ATOM 796 C C . ILE A 1 103 ? -3.319 2.616 19.209 1.00 97.50 103 ILE A C 1
ATOM 798 O O . ILE A 1 103 ? -3.892 2.952 18.171 1.00 97.50 103 ILE A O 1
ATOM 802 N N . ALA A 1 104 ? -2.296 1.763 19.202 1.00 94.81 104 ALA A N 1
ATOM 803 C CA . ALA A 1 104 ? -1.818 1.116 17.980 1.00 94.81 104 ALA A CA 1
ATOM 804 C C . ALA A 1 104 ? -2.670 -0.111 17.629 1.00 94.81 104 ALA A C 1
ATOM 806 O O . ALA A 1 104 ? -3.264 -0.717 18.514 1.00 94.81 104 ALA A O 1
ATOM 807 N N . VAL A 1 105 ? -2.691 -0.492 16.352 1.00 90.56 105 VAL A N 1
ATOM 808 C CA . VAL A 1 105 ? -3.257 -1.762 15.874 1.00 90.56 105 VAL A CA 1
ATOM 809 C C . VAL A 1 105 ? -2.120 -2.658 15.398 1.00 90.56 105 VAL A C 1
ATOM 811 O O . VAL A 1 105 ? -1.276 -2.215 14.613 1.00 90.56 105 VAL A O 1
ATOM 814 N N . ALA A 1 106 ? -2.099 -3.921 15.809 1.00 85.88 106 ALA A N 1
ATOM 815 C CA . ALA A 1 106 ? -1.112 -4.899 15.366 1.00 85.88 106 ALA A CA 1
ATOM 816 C C . ALA A 1 106 ? -1.761 -6.194 14.871 1.00 85.88 106 ALA A C 1
ATOM 818 O O . ALA A 1 106 ? -2.877 -6.547 15.233 1.00 85.88 106 ALA A O 1
ATOM 819 N N . TYR A 1 107 ? -1.026 -6.934 14.040 1.00 80.25 107 TYR A N 1
ATOM 820 C CA . TYR A 1 107 ? -1.410 -8.300 13.704 1.00 80.25 107 TYR A CA 1
ATOM 821 C C . TYR A 1 107 ? -0.912 -9.253 14.788 1.00 80.25 107 TYR A C 1
ATOM 823 O O . TYR A 1 107 ? 0.295 -9.329 15.034 1.00 80.25 107 TYR A O 1
ATOM 831 N N . GLY A 1 108 ? -1.811 -10.030 15.380 1.00 77.50 108 GLY A N 1
ATOM 832 C CA . GLY A 1 108 ? -1.444 -10.959 16.438 1.00 77.50 108 GLY A CA 1
ATOM 833 C C . GLY A 1 108 ? -2.625 -11.741 16.989 1.00 77.50 108 GLY A C 1
ATOM 834 O O . GLY A 1 108 ? -3.773 -11.526 16.608 1.00 77.50 108 GLY A O 1
ATOM 835 N N . ALA A 1 109 ? -2.317 -12.679 17.882 1.00 81.44 109 ALA A N 1
ATOM 836 C CA . ALA A 1 109 ? -3.324 -13.212 18.788 1.00 81.44 109 ALA A CA 1
ATOM 837 C C . ALA A 1 109 ? -3.640 -12.146 19.844 1.00 81.44 109 ALA A C 1
ATOM 839 O O . ALA A 1 109 ? -2.727 -11.433 20.233 1.00 81.44 109 ALA A O 1
ATOM 840 N N . ALA A 1 110 ? -4.883 -12.099 20.319 1.00 89.25 110 ALA A N 1
ATOM 841 C CA . ALA A 1 110 ? -5.331 -11.162 21.348 1.00 89.25 110 ALA A CA 1
ATOM 842 C C . ALA A 1 110 ? -4.465 -11.203 22.623 1.00 89.25 110 ALA A C 1
ATOM 844 O O . ALA A 1 110 ? -4.310 -12.285 23.216 1.00 89.25 110 ALA A O 1
ATOM 845 N N . ILE A 1 111 ? -3.964 -10.048 23.071 1.00 93.38 111 ILE A N 1
ATOM 846 C CA . ILE A 1 111 ? -3.242 -9.868 24.334 1.00 93.38 111 ILE A CA 1
ATOM 847 C C . ILE A 1 111 ? -3.830 -8.675 25.094 1.00 93.38 111 ILE A C 1
ATOM 849 O O . ILE A 1 111 ? -3.295 -7.582 25.086 1.00 93.38 111 ILE A O 1
ATOM 853 N N . ALA A 1 112 ? -4.869 -8.942 25.880 1.00 95.12 112 ALA A N 1
ATOM 854 C CA . ALA A 1 112 ? -5.539 -7.876 26.609 1.00 95.12 112 ALA A CA 1
ATOM 855 C C . ALA A 1 112 ? -4.644 -7.087 27.589 1.00 95.12 112 ALA A C 1
ATOM 857 O O . ALA A 1 112 ? -3.884 -7.669 28.377 1.00 95.12 112 ALA A O 1
ATOM 858 N N . GLU A 1 113 ? -4.904 -5.782 27.645 1.00 97.31 113 GLU A N 1
ATOM 859 C CA . GLU A 1 113 ? -4.292 -4.758 28.496 1.00 97.31 113 GLU A CA 1
ATOM 860 C C . GLU A 1 113 ? -2.780 -4.595 28.283 1.00 97.31 113 GLU A C 1
ATOM 862 O O . GLU A 1 113 ? -2.023 -4.375 29.241 1.00 97.31 113 GLU A O 1
ATOM 867 N N . ASP A 1 114 ? -2.320 -4.712 27.040 1.00 97.44 114 ASP A N 1
ATOM 868 C CA . ASP A 1 114 ? -0.918 -4.524 26.666 1.00 97.44 114 ASP A CA 1
ATOM 869 C C . ASP A 1 114 ? -0.622 -3.180 25.965 1.00 97.44 114 ASP A C 1
ATOM 871 O O . ASP A 1 114 ? 0.544 -2.787 25.819 1.00 97.44 114 ASP A O 1
ATOM 875 N N . GLY A 1 115 ? -1.667 -2.409 25.654 1.00 96.25 115 GLY A N 1
ATOM 876 C CA . GLY A 1 115 ? -1.602 -1.105 25.005 1.00 96.25 115 GLY A CA 1
ATOM 877 C C . GLY A 1 115 ? -1.622 -1.150 23.476 1.00 96.25 115 GLY A C 1
ATOM 878 O O . GLY A 1 115 ? -1.309 -0.130 22.846 1.00 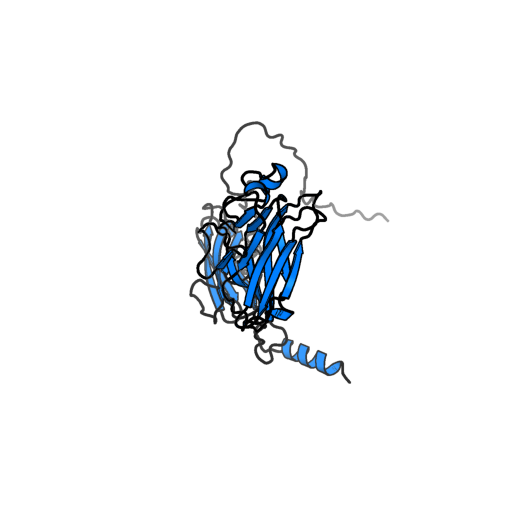96.25 115 GLY A O 1
ATOM 879 N N . VAL A 1 116 ? -1.972 -2.282 22.871 1.00 95.56 116 VAL A N 1
ATOM 880 C CA . VAL A 1 116 ? -2.121 -2.475 21.426 1.00 95.56 116 VAL A CA 1
ATOM 881 C C . VAL A 1 116 ? -3.420 -3.236 21.161 1.00 95.56 116 VAL A C 1
ATOM 883 O O . VAL A 1 116 ? -3.812 -4.082 21.938 1.00 95.56 116 VAL A O 1
ATOM 886 N N . ILE A 1 117 ? -4.119 -2.911 20.071 1.00 95.62 117 ILE A N 1
ATOM 887 C CA . ILE A 1 117 ? -5.246 -3.724 19.604 1.00 95.62 117 ILE A CA 1
ATOM 888 C C . ILE A 1 117 ? -4.722 -4.777 18.621 1.00 95.62 117 ILE A C 1
ATOM 890 O O . ILE A 1 117 ? -4.356 -4.426 17.492 1.00 95.62 117 ILE A O 1
ATOM 894 N N . GLU A 1 118 ? -4.694 -6.054 19.000 1.00 90.38 118 GLU A N 1
ATOM 895 C CA . GLU A 1 118 ? -4.366 -7.152 18.091 1.00 90.38 118 GLU A CA 1
ATOM 896 C C . GLU A 1 118 ? -5.565 -7.669 17.300 1.00 90.38 118 GLU A C 1
ATOM 898 O O . GLU A 1 118 ? -6.610 -8.030 17.841 1.00 90.38 118 GLU A O 1
ATOM 903 N N . ALA A 1 119 ? -5.356 -7.842 15.996 1.00 83.50 119 ALA A N 1
ATOM 904 C CA . ALA A 1 119 ? -6.305 -8.505 15.117 1.00 83.50 119 ALA A CA 1
ATOM 905 C C . ALA A 1 119 ? -5.624 -9.556 14.231 1.00 83.50 119 ALA A C 1
ATOM 907 O O . ALA A 1 119 ? -4.698 -9.262 13.472 1.00 83.50 119 ALA A O 1
ATOM 908 N N . SER A 1 120 ? -6.126 -10.793 14.266 1.00 70.06 120 SER A N 1
ATOM 909 C CA . SER A 1 120 ? -5.674 -11.890 13.393 1.00 70.06 120 SER A CA 1
ATOM 910 C C . SER A 1 120 ? -6.490 -12.020 12.097 1.00 70.06 120 SER A C 1
ATOM 912 O O . SER A 1 120 ? -6.217 -12.895 11.280 1.00 70.06 120 SER A O 1
ATOM 914 N N . GLY A 1 121 ? -7.480 -11.148 11.877 1.00 68.31 121 GLY A N 1
ATOM 915 C CA . GLY A 1 121 ? -8.405 -11.205 10.742 1.00 68.31 121 GLY A CA 1
ATOM 916 C C . GLY A 1 121 ? -9.212 -9.918 10.572 1.00 68.31 121 GLY A C 1
ATOM 917 O O . GLY A 1 121 ? -8.867 -8.883 11.140 1.00 68.31 121 GLY A O 1
ATOM 918 N N . SER A 1 122 ? -10.285 -9.970 9.774 1.00 71.81 122 SER A N 1
ATOM 919 C CA . SER A 1 122 ? -11.261 -8.871 9.772 1.00 71.81 122 SER A CA 1
ATOM 920 C C . SER A 1 122 ? -12.070 -8.941 11.060 1.00 71.81 122 SER A C 1
ATOM 922 O O . SER A 1 122 ? -12.665 -9.979 11.325 1.00 71.81 122 SER A O 1
ATOM 924 N N . GLN A 1 123 ? -12.075 -7.870 11.847 1.00 80.38 123 GLN A N 1
ATOM 925 C CA . GLN A 1 123 ? -12.715 -7.835 13.163 1.00 80.38 123 GLN A CA 1
ATOM 926 C C . GLN A 1 123 ? -13.479 -6.524 13.357 1.00 80.38 123 GLN A C 1
ATOM 928 O O . GLN A 1 123 ? -13.086 -5.483 12.830 1.00 80.38 123 GLN A O 1
ATOM 933 N N . SER A 1 124 ? -14.572 -6.555 14.117 1.00 84.00 124 SER A N 1
ATOM 934 C CA . SER A 1 124 ? -15.226 -5.332 14.587 1.00 84.00 124 SER A CA 1
ATOM 935 C C . SER A 1 124 ? -14.449 -4.746 15.764 1.00 84.00 124 SER A C 1
ATOM 937 O O . SER A 1 124 ? -14.209 -5.447 16.748 1.00 84.00 124 SER A O 1
ATOM 939 N N . LEU A 1 125 ? -14.138 -3.456 15.699 1.00 91.44 125 LEU A N 1
ATOM 940 C CA . LEU A 1 125 ? -13.597 -2.684 16.810 1.00 91.44 125 LEU A CA 1
ATOM 941 C C . LEU A 1 125 ? -14.726 -1.885 17.457 1.00 91.44 125 LEU A C 1
ATOM 943 O O . LEU A 1 125 ? -15.407 -1.111 16.783 1.00 91.44 125 LEU A O 1
ATOM 947 N N . THR A 1 126 ? -14.889 -2.024 18.768 1.00 94.94 126 THR A N 1
ATOM 948 C CA . THR A 1 126 ? -15.792 -1.175 19.554 1.00 94.94 126 THR A CA 1
ATOM 949 C C . THR A 1 126 ? -14.999 -0.425 20.609 1.00 94.94 126 THR A C 1
ATOM 951 O O . THR A 1 126 ? -14.301 -1.040 21.406 1.00 94.94 126 THR A O 1
ATOM 954 N N . ALA A 1 127 ? -15.131 0.896 20.637 1.00 95.75 127 ALA A N 1
ATOM 955 C CA . ALA A 1 127 ? -14.717 1.729 21.753 1.00 95.75 127 ALA A CA 1
ATOM 956 C C . ALA A 1 127 ? -15.940 2.095 22.602 1.00 95.75 127 ALA A C 1
ATOM 958 O O . ALA A 1 127 ? -17.010 2.373 22.055 1.00 95.75 127 ALA A O 1
ATOM 959 N N . ALA A 1 128 ? -15.795 2.112 23.923 1.00 97.00 128 ALA A N 1
ATOM 960 C CA . ALA A 1 128 ? -16.866 2.436 24.853 1.00 97.00 128 ALA A CA 1
ATOM 961 C C . ALA A 1 128 ? -16.401 3.446 25.908 1.00 97.00 128 ALA A C 1
ATOM 963 O O . ALA A 1 128 ? -15.358 3.289 26.548 1.00 97.00 128 ALA A O 1
ATOM 964 N N . TYR A 1 129 ? -17.210 4.487 26.096 1.00 96.44 129 TYR A N 1
ATOM 965 C CA . TYR A 1 129 ? -17.073 5.466 27.167 1.00 96.44 129 TYR A CA 1
ATOM 966 C C . TYR A 1 129 ? -18.247 5.321 28.140 1.00 96.44 129 TYR A C 1
ATOM 968 O O . TYR A 1 129 ? -19.401 5.421 27.733 1.00 96.44 129 TYR A O 1
ATOM 976 N N . GLU A 1 130 ? -17.956 5.089 29.419 1.00 96.12 130 GLU A N 1
ATOM 977 C CA . GLU A 1 130 ? -18.969 5.080 30.479 1.00 96.12 130 GLU A CA 1
ATOM 978 C C . GLU A 1 130 ? -19.221 6.509 30.967 1.00 96.12 130 GLU A C 1
ATOM 980 O O . GLU A 1 130 ? -18.488 7.038 31.806 1.00 96.12 130 GLU A O 1
ATOM 985 N N . ASP A 1 131 ? -20.266 7.127 30.431 1.00 91.19 131 ASP A N 1
ATOM 986 C CA . ASP A 1 131 ? -20.711 8.457 30.810 1.00 91.19 131 ASP A CA 1
ATOM 987 C C . ASP A 1 131 ? -21.544 8.388 32.096 1.00 91.19 131 ASP A C 1
ATOM 989 O O . ASP A 1 131 ? -22.511 7.627 32.204 1.00 91.19 131 ASP A O 1
ATOM 993 N N . ALA A 1 132 ? -21.184 9.192 33.094 1.00 91.00 132 ALA A N 1
ATOM 994 C CA . ALA A 1 132 ? -21.917 9.270 34.353 1.00 91.00 132 ALA A CA 1
ATOM 995 C C . ALA A 1 132 ? -23.237 10.056 34.234 1.00 91.00 132 ALA A C 1
ATOM 997 O O . ALA A 1 132 ? -24.119 9.880 35.082 1.00 91.00 132 ALA A O 1
ATOM 998 N N . ASP A 1 133 ? -23.382 10.913 33.220 1.00 86.12 133 ASP A N 1
ATOM 999 C CA . ASP A 1 133 ? -24.558 11.754 33.016 1.00 86.12 133 ASP A CA 1
ATOM 1000 C C . ASP A 1 133 ? -24.889 11.947 31.529 1.00 86.12 133 ASP A C 1
ATOM 1002 O O . ASP A 1 133 ? -24.452 12.885 30.873 1.00 86.12 133 ASP A O 1
ATOM 1006 N N . ASN A 1 134 ? -25.842 11.156 31.043 1.00 81.25 134 ASN A N 1
ATOM 1007 C CA . ASN A 1 134 ? -26.413 11.223 29.700 1.00 81.25 134 ASN A CA 1
ATOM 1008 C C . ASN A 1 134 ? -27.231 12.496 29.378 1.00 81.25 134 ASN A C 1
ATOM 1010 O O . ASN A 1 134 ? -28.052 12.510 28.454 1.00 81.25 134 ASN A O 1
ATOM 1014 N N . GLY A 1 135 ? -27.077 13.566 30.156 1.00 78.62 135 GLY A N 1
ATOM 1015 C CA . GLY A 1 135 ? -27.832 14.811 30.054 1.00 78.62 135 GLY A CA 1
ATOM 1016 C C . GLY A 1 135 ? -29.186 14.780 30.767 1.00 78.62 135 GLY A C 1
ATOM 1017 O O . GLY A 1 135 ? -29.910 15.778 30.737 1.00 78.62 135 GLY A O 1
ATOM 1018 N N . THR A 1 136 ? -29.540 13.665 31.412 1.00 80.88 136 THR A N 1
ATOM 1019 C CA . THR A 1 136 ? -30.739 13.530 32.259 1.00 80.88 136 THR A CA 1
ATOM 1020 C C . THR A 1 136 ? -30.417 13.143 33.707 1.00 80.88 136 THR A C 1
ATOM 1022 O O . THR A 1 136 ? -31.335 12.920 34.499 1.00 80.88 136 THR A O 1
ATOM 1025 N N . GLY A 1 137 ? -29.133 13.094 34.076 1.00 80.62 137 GLY A N 1
ATOM 1026 C CA . GLY A 1 137 ? -28.646 12.720 35.404 1.00 80.62 137 GLY A CA 1
ATOM 1027 C C . GLY A 1 137 ? -28.514 11.211 35.624 1.00 80.62 137 GLY A C 1
ATOM 1028 O O . GLY A 1 137 ? -28.506 10.772 36.773 1.00 80.62 137 GLY A O 1
ATOM 1029 N N . SER A 1 138 ? -28.482 10.412 34.554 1.00 86.44 138 SER A N 1
ATOM 1030 C CA . SER A 1 138 ? -28.295 8.953 34.604 1.00 86.44 138 SER A CA 1
ATOM 1031 C C . SER A 1 138 ? -27.078 8.538 33.786 1.00 86.44 138 SER A C 1
ATOM 1033 O O . SER A 1 138 ? -26.779 9.183 32.789 1.00 86.44 138 SER A O 1
ATOM 1035 N N . SER A 1 139 ? -26.428 7.436 34.157 1.00 90.69 139 SER A N 1
ATOM 1036 C CA . SER A 1 139 ? -25.281 6.917 33.410 1.00 90.69 139 SER A CA 1
ATOM 1037 C C . SER A 1 139 ? -25.681 6.268 32.079 1.00 90.69 139 SER A C 1
ATOM 1039 O O . SER A 1 139 ? -26.748 5.654 31.984 1.00 90.69 139 SER A O 1
ATOM 1041 N N . GLU A 1 140 ? -24.806 6.344 31.080 1.00 91.00 140 GLU A N 1
ATOM 1042 C CA . GLU A 1 140 ? -24.947 5.722 29.759 1.00 91.00 140 GLU A CA 1
ATOM 1043 C C . GLU A 1 140 ? -23.585 5.236 29.244 1.00 91.00 140 GLU A C 1
ATOM 1045 O O . GLU A 1 140 ? -22.584 5.927 29.377 1.00 91.00 140 GLU A O 1
ATOM 1050 N N . THR A 1 141 ? -23.556 4.075 28.590 1.00 94.00 141 THR A N 1
ATOM 1051 C CA . THR A 1 141 ? -22.390 3.645 27.812 1.00 94.00 141 THR A CA 1
ATOM 1052 C C . THR A 1 141 ? -22.498 4.209 26.398 1.00 94.00 141 THR A C 1
ATOM 1054 O O . THR A 1 141 ? -23.451 3.908 25.675 1.00 94.00 141 THR A O 1
ATOM 1057 N N . ILE A 1 142 ? -21.525 5.018 25.989 1.00 88.62 142 ILE A N 1
ATOM 1058 C CA . ILE A 1 142 ? -21.459 5.660 24.676 1.00 88.62 142 ILE A CA 1
ATOM 1059 C C . ILE A 1 142 ? -20.500 4.865 23.781 1.00 88.62 142 ILE A C 1
ATOM 1061 O O . ILE A 1 142 ? -19.292 4.881 24.036 1.00 88.62 142 ILE A O 1
ATOM 1065 N N . PRO A 1 143 ? -21.004 4.172 22.741 1.00 91.94 143 PRO A N 1
ATOM 1066 C CA . PRO A 1 143 ? -20.164 3.393 21.846 1.00 91.94 143 PRO A CA 1
ATOM 1067 C C . PRO A 1 143 ? -19.667 4.214 20.648 1.00 91.94 143 PRO A C 1
ATOM 1069 O O . PRO A 1 143 ? -20.374 5.081 20.130 1.00 91.94 143 PRO A O 1
ATOM 1072 N N . ALA A 1 144 ? -18.494 3.849 20.142 1.00 84.62 144 ALA A N 1
ATOM 1073 C CA . ALA A 1 144 ? -18.022 4.164 18.799 1.00 84.62 144 ALA A CA 1
ATOM 1074 C C . ALA A 1 144 ? -17.523 2.872 18.139 1.00 84.62 144 ALA A C 1
ATOM 1076 O O . ALA A 1 144 ? -16.903 2.042 18.800 1.00 84.62 144 ALA A O 1
ATOM 1077 N N . ALA A 1 145 ? -17.813 2.680 16.853 1.00 84.50 145 ALA A N 1
ATOM 1078 C CA . ALA A 1 145 ? -17.509 1.435 16.151 1.00 84.50 145 ALA A CA 1
ATOM 1079 C C . ALA A 1 145 ? -16.703 1.689 14.877 1.00 84.50 145 ALA A C 1
ATOM 1081 O O . ALA A 1 145 ? -16.914 2.687 14.183 1.00 84.50 145 ALA A O 1
ATOM 1082 N N . ALA A 1 146 ? -15.813 0.755 14.567 1.00 81.25 146 ALA A N 1
ATOM 1083 C CA . ALA A 1 146 ? -15.042 0.696 13.335 1.00 81.25 146 ALA A CA 1
ATOM 1084 C C . ALA A 1 146 ? -14.787 -0.769 12.950 1.00 81.25 146 ALA A C 1
ATOM 1086 O O . ALA A 1 146 ? -15.102 -1.694 13.699 1.00 81.25 146 ALA A O 1
ATOM 1087 N N . GLU A 1 147 ? -14.195 -0.989 11.784 1.00 80.62 147 GLU A N 1
ATOM 1088 C CA . GLU A 1 147 ? -13.713 -2.306 11.368 1.00 80.62 147 GLU A CA 1
ATOM 1089 C C . GLU A 1 147 ? -12.186 -2.320 11.331 1.00 80.62 147 GLU A C 1
ATOM 1091 O O . GLU A 1 147 ? -11.568 -1.384 10.833 1.00 80.62 147 GLU A O 1
ATOM 1096 N N . ILE A 1 148 ? -11.564 -3.397 11.794 1.00 83.25 148 ILE A N 1
ATOM 1097 C CA . ILE A 1 148 ? -10.161 -3.691 11.517 1.00 83.25 148 ILE A CA 1
ATOM 1098 C C . ILE A 1 148 ? -10.137 -4.653 10.340 1.00 83.25 148 ILE A C 1
ATOM 1100 O O . ILE A 1 148 ? -10.753 -5.718 10.379 1.00 83.25 148 ILE A O 1
ATOM 1104 N N . LYS A 1 149 ? -9.453 -4.275 9.263 1.00 73.69 149 LYS A N 1
ATOM 1105 C CA . LYS A 1 149 ? -9.206 -5.150 8.118 1.00 73.69 149 LYS A CA 1
ATOM 1106 C C . LYS A 1 149 ? -7.766 -5.650 8.177 1.00 73.69 149 LYS A C 1
ATOM 1108 O O . LYS A 1 149 ? -6.855 -4.855 8.411 1.00 73.69 149 LYS A O 1
ATOM 1113 N N . PRO A 1 150 ? -7.510 -6.929 7.860 1.00 62.50 150 PRO A N 1
ATOM 1114 C CA . PRO A 1 150 ? -6.179 -7.512 7.924 1.00 62.50 150 PRO A CA 1
ATOM 1115 C C . PRO A 1 150 ? -5.383 -7.158 6.661 1.00 62.50 150 PRO A C 1
ATOM 1117 O O . PRO A 1 150 ? -4.770 -8.028 6.050 1.00 62.50 150 PRO A O 1
ATOM 1120 N N . TRP A 1 151 ? -5.444 -5.899 6.216 1.00 67.00 151 TRP A N 1
ATOM 1121 C CA . TRP A 1 151 ? -4.622 -5.410 5.117 1.00 67.00 151 TRP A CA 1
ATOM 1122 C C . TRP A 1 151 ? -3.206 -5.283 5.658 1.00 67.00 151 TRP A C 1
ATOM 1124 O O . TRP A 1 151 ? -2.920 -4.460 6.524 1.00 67.00 151 TRP A O 1
ATOM 1134 N N . PHE A 1 152 ? -2.332 -6.159 5.192 1.00 70.62 152 PHE A N 1
ATOM 1135 C CA . PHE A 1 152 ? -0.937 -6.184 5.575 1.00 70.62 152 PHE A CA 1
ATOM 1136 C C . PHE A 1 152 ? -0.102 -5.615 4.444 1.00 70.62 152 PHE A C 1
ATOM 1138 O O . PHE A 1 152 ? -0.151 -6.139 3.333 1.00 70.62 152 PHE A O 1
ATOM 1145 N N . ALA A 1 153 ? 0.692 -4.585 4.727 1.00 74.94 153 ALA A N 1
ATOM 1146 C CA . ALA A 1 153 ? 1.773 -4.191 3.839 1.00 74.94 153 ALA A CA 1
ATOM 1147 C C . ALA A 1 153 ? 2.868 -5.268 3.892 1.00 74.94 153 ALA A C 1
ATOM 1149 O O . ALA A 1 153 ? 3.649 -5.338 4.836 1.00 74.94 153 ALA A O 1
ATOM 1150 N N . ILE A 1 154 ? 2.921 -6.109 2.859 1.00 84.19 154 ILE A N 1
ATOM 1151 C CA . ILE A 1 154 ? 3.995 -7.086 2.627 1.00 84.19 154 ILE A CA 1
ATOM 1152 C C . ILE A 1 154 ? 5.323 -6.363 2.469 1.00 84.19 154 ILE A C 1
ATOM 1154 O O . ILE A 1 154 ? 6.373 -6.828 2.912 1.00 84.19 154 ILE A O 1
ATOM 1158 N N . TYR A 1 155 ? 5.264 -5.233 1.775 1.00 87.62 155 TYR A N 1
ATOM 1159 C CA . TYR A 1 155 ? 6.420 -4.444 1.441 1.00 87.62 155 TYR A CA 1
ATOM 1160 C C . TYR A 1 155 ? 6.015 -2.993 1.230 1.00 87.62 155 TYR A C 1
ATOM 1162 O O . TYR A 1 155 ? 5.007 -2.730 0.574 1.00 87.62 155 TYR A O 1
ATOM 1170 N N . SER A 1 156 ? 6.824 -2.058 1.720 1.00 88.75 156 SER A N 1
ATOM 1171 C CA . SER A 1 156 ? 6.726 -0.661 1.318 1.00 88.75 156 SER A CA 1
ATOM 1172 C C . SER A 1 156 ? 8.099 -0.004 1.214 1.00 88.75 156 SER A C 1
ATOM 1174 O O . SER A 1 156 ? 9.030 -0.334 1.954 1.00 88.75 156 SER A O 1
ATOM 1176 N N . THR A 1 157 ? 8.244 0.920 0.266 1.00 89.25 157 THR A N 1
ATOM 1177 C CA . THR A 1 157 ? 9.394 1.824 0.203 1.00 89.25 157 THR A CA 1
ATOM 1178 C C . THR A 1 157 ? 9.050 3.124 -0.518 1.00 89.25 157 THR A C 1
ATOM 1180 O O . THR A 1 157 ? 8.379 3.123 -1.548 1.00 89.25 157 THR A O 1
ATOM 1183 N N . ASP A 1 158 ? 9.555 4.227 0.023 1.00 85.25 158 ASP A N 1
ATOM 1184 C CA . ASP A 1 158 ? 9.594 5.558 -0.590 1.00 85.25 158 ASP A CA 1
ATOM 1185 C C . ASP A 1 158 ? 11.013 5.927 -1.064 1.00 85.25 158 ASP A C 1
ATOM 1187 O O . ASP A 1 158 ? 11.284 7.079 -1.387 1.00 85.25 158 ASP A O 1
ATOM 1191 N N . PHE A 1 159 ? 11.937 4.959 -0.994 1.00 89.12 159 PHE A N 1
ATOM 1192 C CA . PHE A 1 159 ? 13.369 5.075 -1.252 1.00 89.12 159 PHE A CA 1
ATOM 1193 C C . PHE A 1 159 ? 14.115 6.218 -0.527 1.00 89.12 159 PHE A C 1
ATOM 1195 O O . PHE A 1 159 ? 15.273 6.486 -0.853 1.00 89.12 159 PHE A O 1
ATOM 1202 N N . ALA A 1 160 ? 13.543 6.862 0.498 1.00 85.44 160 ALA A N 1
ATOM 1203 C CA . ALA A 1 160 ? 14.192 7.987 1.186 1.00 85.44 160 ALA A CA 1
ATOM 1204 C C . ALA A 1 160 ? 15.516 7.586 1.866 1.00 85.44 160 ALA A C 1
ATOM 1206 O O . ALA A 1 160 ? 16.451 8.379 1.976 1.00 85.44 160 ALA A O 1
ATOM 1207 N N . GLY A 1 161 ? 15.627 6.318 2.276 1.00 84.44 161 GLY A N 1
ATOM 1208 C CA . GLY A 1 161 ? 16.855 5.708 2.798 1.00 84.44 161 GLY A CA 1
ATOM 1209 C C . GLY A 1 161 ? 17.811 5.144 1.735 1.00 84.44 161 GLY A C 1
ATOM 1210 O O . GLY A 1 161 ? 18.792 4.494 2.098 1.00 84.44 161 GLY A O 1
ATOM 1211 N N . GLY A 1 162 ? 17.538 5.356 0.445 1.00 88.50 162 GLY A N 1
ATOM 1212 C CA . GLY A 1 162 ? 18.205 4.701 -0.682 1.00 88.50 162 GLY A CA 1
ATOM 1213 C C . GLY A 1 162 ? 17.556 3.369 -1.074 1.00 88.50 162 GLY A C 1
ATOM 1214 O O . GLY A 1 162 ? 16.498 3.005 -0.562 1.00 88.50 162 GLY A O 1
ATOM 1215 N N . LEU A 1 163 ? 18.201 2.632 -1.990 1.00 91.31 163 LEU A N 1
ATOM 1216 C CA . LEU A 1 163 ? 17.695 1.344 -2.473 1.00 91.31 163 LEU A CA 1
ATOM 1217 C C . LEU A 1 163 ? 17.685 0.304 -1.330 1.00 91.31 163 LEU A C 1
ATOM 1219 O O . LEU A 1 163 ? 18.759 -0.033 -0.816 1.00 91.31 163 LEU A O 1
ATOM 1223 N N . PRO A 1 164 ? 16.516 -0.229 -0.927 1.00 91.81 164 PRO A N 1
ATOM 1224 C CA . PRO A 1 164 ? 16.431 -1.142 0.204 1.00 91.81 164 PRO A CA 1
ATOM 1225 C C . PRO A 1 164 ? 17.160 -2.465 -0.047 1.00 91.81 164 PRO A C 1
ATOM 1227 O O . PRO A 1 164 ? 17.319 -2.921 -1.182 1.00 91.81 164 PRO A O 1
ATOM 1230 N N . ALA A 1 165 ? 17.573 -3.127 1.034 1.00 92.00 165 ALA A N 1
ATOM 1231 C CA . ALA A 1 165 ? 18.260 -4.410 0.946 1.00 92.00 165 ALA A CA 1
ATOM 1232 C C . ALA A 1 165 ? 17.415 -5.466 0.205 1.00 92.00 165 ALA A C 1
ATOM 1234 O O . ALA A 1 165 ? 16.214 -5.597 0.432 1.00 92.00 165 ALA A O 1
ATOM 1235 N N . GLY A 1 166 ? 18.067 -6.243 -0.664 1.00 94.56 166 GLY A N 1
ATOM 1236 C CA . GLY A 1 166 ? 17.441 -7.325 -1.431 1.00 94.56 166 GLY A CA 1
ATOM 1237 C C . GLY A 1 166 ? 16.828 -6.900 -2.767 1.00 94.56 166 GLY A C 1
ATOM 1238 O O . GLY A 1 166 ? 16.514 -7.775 -3.572 1.00 94.56 166 GLY A O 1
ATOM 1239 N N . TRP A 1 167 ? 16.693 -5.598 -3.030 1.00 97.44 167 TRP A N 1
ATOM 1240 C CA . TRP A 1 167 ? 16.421 -5.123 -4.383 1.00 97.44 167 TRP A CA 1
ATOM 1241 C C . TRP A 1 167 ? 17.600 -5.425 -5.296 1.00 97.44 167 TRP A C 1
ATOM 1243 O O . TRP A 1 167 ? 18.755 -5.480 -4.865 1.00 97.44 167 TRP A O 1
ATOM 1253 N N . SER A 1 168 ? 17.302 -5.589 -6.578 1.00 97.62 168 SER A N 1
ATOM 1254 C CA . SER A 1 168 ? 18.324 -5.741 -7.605 1.00 97.62 168 SER A CA 1
ATOM 1255 C C . SER A 1 168 ? 18.055 -4.804 -8.767 1.00 97.62 168 SER A C 1
ATOM 1257 O O . SER A 1 168 ? 16.908 -4.591 -9.157 1.00 97.62 168 SER A O 1
ATOM 1259 N N . ILE A 1 169 ? 19.142 -4.255 -9.297 1.00 98.31 169 ILE A N 1
ATOM 1260 C CA . ILE A 1 169 ? 19.157 -3.513 -10.548 1.00 98.31 169 ILE A CA 1
ATOM 1261 C C . ILE A 1 169 ? 19.902 -4.379 -11.558 1.00 98.31 169 ILE A C 1
ATOM 1263 O O . ILE A 1 169 ? 20.984 -4.889 -11.250 1.00 98.31 169 ILE A O 1
ATOM 1267 N N . VAL A 1 170 ? 19.310 -4.579 -12.731 1.00 98.38 170 VAL A N 1
ATOM 1268 C CA . VAL A 1 170 ? 19.974 -5.235 -13.860 1.00 98.38 170 VAL A CA 1
ATOM 1269 C C . VAL A 1 170 ? 20.223 -4.183 -14.921 1.00 98.38 170 VAL A C 1
ATOM 1271 O O . VAL A 1 170 ? 19.268 -3.667 -15.496 1.00 98.38 170 VAL A O 1
ATOM 1274 N N . ASP A 1 171 ? 21.509 -3.929 -15.149 1.00 97.69 171 ASP A N 1
ATOM 1275 C CA . ASP A 1 171 ? 22.019 -3.198 -16.301 1.00 97.69 171 ASP A CA 1
ATOM 1276 C C . ASP A 1 171 ? 22.051 -4.141 -17.507 1.00 97.69 171 ASP A C 1
ATOM 1278 O O . ASP A 1 171 ? 22.945 -4.991 -17.627 1.00 97.69 171 ASP A O 1
ATOM 1282 N N . GLY A 1 172 ? 21.007 -4.075 -18.337 1.00 96.56 172 GLY A N 1
ATOM 1283 C CA . GLY A 1 172 ? 20.792 -5.030 -19.424 1.00 96.56 172 GLY A CA 1
ATOM 1284 C C . GLY A 1 172 ? 21.849 -4.933 -20.516 1.00 96.56 172 GLY A C 1
ATOM 1285 O O . GLY A 1 172 ? 22.177 -5.945 -21.144 1.00 96.56 172 GLY A O 1
ATOM 1286 N N . LEU A 1 173 ? 22.423 -3.744 -20.707 1.00 95.88 173 LEU A N 1
ATOM 1287 C CA . LEU A 1 173 ? 23.434 -3.473 -21.728 1.00 95.88 173 LEU A CA 1
ATOM 1288 C C . LEU A 1 173 ? 24.865 -3.455 -21.175 1.00 95.88 173 LEU A C 1
ATOM 1290 O O . LEU A 1 173 ? 25.821 -3.504 -21.952 1.00 95.88 173 LEU A O 1
ATOM 1294 N N . SER A 1 174 ? 25.023 -3.493 -19.850 1.00 95.94 174 SER A N 1
ATOM 1295 C CA . SER A 1 174 ? 26.308 -3.493 -19.142 1.00 95.94 174 SER A CA 1
ATOM 1296 C C . SER A 1 174 ? 27.188 -2.282 -19.476 1.00 95.94 174 SER A C 1
ATOM 1298 O O . SER A 1 174 ? 28.417 -2.404 -19.550 1.00 95.94 174 SER A O 1
ATOM 1300 N N . ASP A 1 175 ? 26.576 -1.122 -19.697 1.00 94.75 175 ASP A N 1
ATOM 1301 C CA . ASP A 1 175 ? 27.248 0.140 -20.028 1.00 94.75 175 ASP A CA 1
ATOM 1302 C C . ASP A 1 175 ? 27.347 1.110 -18.832 1.00 94.75 175 ASP A C 1
ATOM 1304 O O . ASP A 1 175 ? 28.001 2.153 -18.920 1.00 94.75 175 ASP A O 1
ATOM 1308 N N . GLY A 1 176 ? 26.786 0.726 -17.682 1.00 94.75 176 GLY A N 1
ATOM 1309 C CA . GLY A 1 176 ? 26.741 1.502 -16.448 1.00 94.75 176 GLY A CA 1
ATOM 1310 C C . GLY A 1 176 ? 25.583 2.498 -16.383 1.00 94.75 176 GLY A C 1
ATOM 1311 O O . GLY A 1 176 ? 25.528 3.281 -15.429 1.00 94.75 176 GLY A O 1
ATOM 1312 N N . ILE A 1 177 ? 24.678 2.497 -17.364 1.00 94.38 177 ILE A N 1
ATOM 1313 C CA . ILE A 1 177 ? 23.571 3.443 -17.487 1.00 94.38 177 ILE A CA 1
ATOM 1314 C C . ILE A 1 177 ? 22.275 2.734 -17.104 1.00 94.38 177 ILE A C 1
ATOM 1316 O O . ILE A 1 177 ? 21.604 2.118 -17.916 1.00 94.38 177 ILE A O 1
ATOM 1320 N N . THR A 1 178 ? 21.907 2.845 -15.829 1.00 96.44 178 THR A N 1
ATOM 1321 C CA . THR A 1 178 ? 20.782 2.085 -15.274 1.00 96.44 178 THR A CA 1
ATOM 1322 C C . THR A 1 178 ? 19.985 2.882 -14.238 1.00 96.44 178 THR A C 1
ATOM 1324 O O . THR A 1 178 ? 20.234 4.074 -14.015 1.00 96.44 178 THR A O 1
ATOM 1327 N N . TRP A 1 179 ? 19.021 2.218 -13.595 1.00 96.75 179 TRP A N 1
ATOM 1328 C CA . TRP A 1 179 ? 18.183 2.774 -12.536 1.00 96.75 179 TRP A CA 1
ATOM 1329 C C . TRP A 1 179 ? 19.032 3.417 -11.439 1.00 96.75 179 TRP A C 1
ATOM 1331 O O . TRP A 1 179 ? 19.954 2.809 -10.892 1.00 96.75 179 TRP A O 1
ATOM 1341 N N . LYS A 1 180 ? 18.697 4.652 -11.072 1.00 93.81 180 LYS A N 1
ATOM 1342 C CA . LYS A 1 180 ? 19.389 5.404 -10.019 1.00 93.81 180 LYS A CA 1
ATOM 1343 C C . LYS A 1 180 ? 18.418 6.178 -9.145 1.00 93.81 180 LYS A C 1
ATOM 1345 O O . LYS A 1 180 ? 17.347 6.581 -9.586 1.00 93.81 180 LYS A O 1
ATOM 1350 N N . MET A 1 181 ? 18.841 6.414 -7.910 1.00 92.50 181 MET A N 1
ATOM 1351 C CA . MET A 1 181 ? 18.148 7.292 -6.972 1.00 92.50 181 MET A CA 1
ATOM 1352 C C . MET A 1 181 ? 18.204 8.751 -7.441 1.00 92.50 181 MET A C 1
ATOM 1354 O O . MET A 1 181 ? 19.245 9.219 -7.918 1.00 92.50 181 MET A O 1
ATOM 1358 N N . GLY A 1 182 ? 17.114 9.485 -7.247 1.00 89.44 182 GLY A N 1
ATOM 1359 C CA . GLY A 1 182 ? 16.997 10.911 -7.521 1.00 89.44 182 GLY A CA 1
ATOM 1360 C C . GLY A 1 182 ? 15.861 11.222 -8.487 1.00 89.44 182 GLY A C 1
ATOM 1361 O O . GLY A 1 182 ? 14.859 10.525 -8.549 1.00 89.44 182 GLY A O 1
ATOM 1362 N N . GLN A 1 183 ? 16.038 12.279 -9.271 1.00 87.88 183 GLN A N 1
ATOM 1363 C CA . GLN A 1 183 ? 15.094 12.688 -10.309 1.00 87.88 183 GLN A CA 1
ATOM 1364 C C . GLN A 1 183 ? 15.850 13.098 -11.583 1.00 87.88 183 GLN A C 1
ATOM 1366 O O . GLN A 1 183 ? 17.022 13.493 -11.485 1.00 87.88 183 GLN A O 1
ATOM 1371 N N . PRO A 1 184 ? 15.208 13.047 -12.763 1.00 89.19 184 PRO A N 1
ATOM 1372 C CA . PRO A 1 184 ? 15.762 13.598 -13.996 1.00 89.19 184 PRO A CA 1
ATOM 1373 C C . PRO A 1 184 ? 16.107 15.086 -13.837 1.00 89.19 184 PRO A C 1
ATOM 1375 O O . PRO A 1 184 ? 15.331 15.860 -13.271 1.00 89.19 184 PRO A O 1
ATOM 1378 N N . ALA A 1 185 ? 17.275 15.508 -14.327 1.00 87.25 185 ALA A N 1
ATOM 1379 C CA . ALA A 1 185 ? 17.709 16.910 -14.241 1.00 87.25 185 ALA A CA 1
ATOM 1380 C C . ALA A 1 185 ? 16.921 17.833 -15.195 1.00 87.25 185 ALA A C 1
ATOM 1382 O O . ALA A 1 185 ? 16.778 19.028 -14.953 1.00 87.25 185 ALA A O 1
ATOM 1383 N N . ASP A 1 186 ? 16.410 17.242 -16.265 1.00 87.38 186 ASP A N 1
ATOM 1384 C CA . ASP A 1 186 ? 15.627 17.762 -17.385 1.00 87.38 186 ASP A CA 1
ATOM 1385 C C . ASP A 1 186 ? 14.106 17.625 -17.170 1.00 87.38 186 ASP A C 1
ATOM 1387 O O . ASP A 1 186 ? 13.313 17.724 -18.112 1.00 87.38 186 ASP A O 1
ATOM 1391 N N . ILE A 1 187 ? 13.674 17.412 -15.922 1.00 87.75 187 ILE A N 1
ATOM 1392 C CA . ILE A 1 187 ? 12.253 17.310 -15.599 1.00 87.75 187 ILE A CA 1
ATOM 1393 C C . ILE A 1 187 ? 11.492 18.594 -15.951 1.00 87.75 187 ILE A C 1
ATOM 1395 O O . ILE A 1 187 ? 11.885 19.701 -15.574 1.00 87.75 187 ILE A O 1
ATOM 1399 N N . HIS A 1 188 ? 10.379 18.444 -16.671 1.00 84.50 188 HIS A N 1
ATOM 1400 C CA . HIS A 1 188 ? 9.525 19.568 -17.050 1.00 84.50 188 HIS A CA 1
ATOM 1401 C C . HIS A 1 188 ? 8.765 20.136 -15.843 1.00 84.50 188 HIS A C 1
ATOM 1403 O O . HIS A 1 188 ? 8.415 19.404 -14.916 1.00 84.50 188 HIS A O 1
ATOM 1409 N N . GLU A 1 189 ? 8.501 21.447 -15.858 1.00 84.44 189 GLU A N 1
ATOM 1410 C CA . GLU A 1 189 ? 7.943 22.190 -14.715 1.00 84.44 189 GLU A CA 1
ATOM 1411 C C . GLU A 1 189 ? 6.609 21.608 -14.225 1.00 84.44 189 GLU A C 1
ATOM 1413 O O . GLU A 1 189 ? 6.386 21.481 -13.024 1.00 84.44 189 GLU A O 1
ATOM 1418 N N . GLU A 1 190 ? 5.748 21.178 -15.149 1.00 83.00 190 GLU A N 1
ATOM 1419 C CA . GLU A 1 190 ? 4.438 20.600 -14.826 1.00 83.00 190 GLU A CA 1
ATOM 1420 C C . GLU A 1 190 ? 4.526 19.276 -14.053 1.00 83.00 190 GLU A C 1
ATOM 1422 O O . GLU A 1 190 ? 3.594 18.925 -13.332 1.00 83.00 190 GLU A O 1
ATOM 1427 N N . TYR A 1 191 ? 5.665 18.581 -14.133 1.00 81.31 191 TYR A N 1
ATOM 1428 C CA . TYR A 1 191 ? 5.892 17.313 -13.447 1.00 81.31 191 TYR A CA 1
ATOM 1429 C C . TYR A 1 191 ? 6.567 17.463 -12.084 1.00 81.31 191 TYR A C 1
ATOM 1431 O O . TYR A 1 191 ? 6.570 16.518 -11.297 1.00 81.31 191 TYR A O 1
ATOM 1439 N N . ARG A 1 192 ? 7.096 18.649 -11.754 1.00 80.62 192 ARG A N 1
ATOM 1440 C CA . ARG A 1 192 ? 7.859 18.875 -10.513 1.00 80.62 192 ARG A CA 1
ATOM 1441 C C . ARG A 1 192 ? 7.049 18.649 -9.240 1.00 80.62 192 ARG A C 1
ATOM 1443 O O . ARG A 1 192 ? 7.635 18.346 -8.209 1.00 80.62 192 ARG A O 1
ATOM 1450 N N . ALA A 1 193 ? 5.726 18.786 -9.306 1.00 73.00 193 ALA A N 1
ATOM 1451 C CA . ALA A 1 193 ? 4.835 18.504 -8.181 1.00 73.00 193 ALA A CA 1
ATOM 1452 C C . ALA A 1 193 ? 4.620 16.997 -7.934 1.00 73.00 193 ALA A C 1
ATOM 1454 O O . ALA A 1 193 ? 4.160 16.621 -6.859 1.00 73.00 193 ALA A O 1
ATOM 1455 N N . TYR A 1 194 ? 4.942 16.150 -8.917 1.00 66.00 194 TYR A N 1
ATOM 1456 C CA . TYR A 1 194 ? 4.698 14.704 -8.895 1.00 66.00 194 TYR A CA 1
ATOM 1457 C C . TYR A 1 194 ? 5.965 13.879 -8.651 1.00 66.00 194 TYR A C 1
ATOM 1459 O O . TYR A 1 194 ? 5.876 12.666 -8.480 1.00 66.00 194 TYR A O 1
ATOM 1467 N N . VAL A 1 195 ? 7.133 14.526 -8.618 1.00 67.94 195 VAL A N 1
ATOM 1468 C CA . VAL A 1 195 ? 8.425 13.891 -8.346 1.00 67.94 195 VAL A CA 1
ATOM 1469 C C . VAL A 1 195 ? 9.058 14.416 -7.059 1.00 67.94 195 VAL A C 1
ATOM 1471 O O . VAL A 1 195 ? 8.841 15.554 -6.648 1.00 67.94 195 VAL A O 1
ATOM 1474 N N . SER A 1 196 ? 9.885 13.587 -6.436 1.00 70.75 196 SER A N 1
ATOM 1475 C CA . SER A 1 196 ? 10.756 13.952 -5.320 1.00 70.75 196 SER A CA 1
ATOM 1476 C C . SER A 1 196 ? 12.186 13.492 -5.607 1.00 70.75 196 SER A C 1
ATOM 1478 O O . SER A 1 196 ? 12.445 12.739 -6.545 1.00 70.75 196 SER A O 1
ATOM 1480 N N . ASP A 1 197 ? 13.137 13.932 -4.791 1.00 68.88 197 ASP A N 1
ATOM 1481 C CA . ASP A 1 197 ? 14.514 13.429 -4.786 1.00 68.88 197 ASP A CA 1
ATOM 1482 C C . ASP A 1 197 ? 14.636 11.964 -4.329 1.00 68.88 197 ASP A C 1
ATOM 1484 O O . ASP A 1 197 ? 15.721 11.391 -4.400 1.00 68.88 197 ASP A O 1
ATOM 1488 N N . HIS A 1 198 ? 13.526 11.339 -3.933 1.00 79.19 198 HIS A N 1
ATOM 1489 C CA . HIS A 1 198 ? 13.456 9.941 -3.520 1.00 79.19 198 HIS A CA 1
ATOM 1490 C C . HIS A 1 198 ? 12.883 9.009 -4.601 1.00 79.19 198 HIS A C 1
ATOM 1492 O O . HIS A 1 198 ? 12.461 7.903 -4.300 1.00 79.19 198 HIS A O 1
ATOM 1498 N N . PHE A 1 199 ? 12.839 9.416 -5.869 1.00 88.31 199 PHE A N 1
ATOM 1499 C CA . PHE A 1 199 ? 12.465 8.491 -6.940 1.00 88.31 199 PHE A CA 1
ATOM 1500 C C . PHE A 1 199 ? 13.628 7.558 -7.307 1.00 88.31 199 PHE A C 1
ATOM 1502 O O . PHE A 1 199 ? 14.804 7.903 -7.182 1.00 88.31 199 PHE A O 1
ATOM 1509 N N . MET A 1 200 ? 13.292 6.379 -7.821 1.00 95.56 200 MET A N 1
ATOM 1510 C CA . MET A 1 200 ? 14.171 5.619 -8.706 1.00 95.56 200 MET A CA 1
ATOM 1511 C C . MET A 1 200 ? 13.866 6.034 -10.143 1.00 95.56 200 MET A C 1
ATOM 1513 O O . MET A 1 200 ? 12.696 6.070 -10.519 1.00 95.56 200 MET A O 1
ATOM 1517 N N . TYR A 1 201 ? 14.879 6.341 -10.955 1.00 94.88 201 TYR A N 1
ATOM 1518 C CA . TYR A 1 201 ? 14.664 6.736 -12.347 1.00 94.88 201 TYR A CA 1
ATOM 1519 C C . TYR A 1 201 ? 15.720 6.218 -13.328 1.00 94.88 201 TYR A C 1
ATOM 1521 O O . TYR A 1 201 ? 16.881 6.011 -12.967 1.00 94.88 201 TYR A O 1
ATOM 1529 N N . CYS A 1 202 ? 15.301 6.101 -14.588 1.00 94.81 202 CYS A N 1
ATOM 1530 C CA . CYS A 1 202 ? 16.137 5.940 -15.778 1.00 94.81 202 CYS A CA 1
ATOM 1531 C C . CYS A 1 202 ? 15.839 7.074 -16.762 1.00 94.81 202 CYS A C 1
ATOM 1533 O O . CYS A 1 202 ? 14.701 7.528 -16.828 1.00 94.81 202 CYS A O 1
ATOM 1535 N N . ASN A 1 203 ? 16.835 7.531 -17.526 1.00 94.44 203 ASN A N 1
ATOM 1536 C CA . ASN A 1 203 ? 16.652 8.574 -18.541 1.00 94.44 203 ASN A CA 1
ATOM 1537 C C . ASN A 1 203 ? 17.548 8.292 -19.759 1.00 94.44 203 ASN A C 1
ATOM 1539 O O . ASN A 1 203 ? 18.771 8.332 -19.615 1.00 94.44 203 ASN A O 1
ATOM 1543 N N . SER A 1 204 ? 16.954 7.998 -20.917 1.00 93.62 204 SER A N 1
ATOM 1544 C CA . SER A 1 204 ? 17.670 7.672 -22.159 1.00 93.62 204 SER A CA 1
ATOM 1545 C C . SER A 1 204 ? 18.231 8.923 -22.847 1.00 93.62 204 SER A C 1
ATOM 1547 O O . SER A 1 204 ? 19.364 8.887 -23.326 1.00 93.62 204 SER A O 1
ATOM 1549 N N . ASP A 1 205 ? 17.512 10.050 -22.834 1.00 93.12 205 ASP A N 1
ATOM 1550 C CA . ASP A 1 205 ? 17.925 11.316 -23.470 1.00 93.12 205 ASP A CA 1
ATOM 1551 C C . ASP A 1 205 ? 19.103 11.985 -22.762 1.00 93.12 205 ASP A C 1
ATOM 1553 O O . ASP A 1 205 ? 20.147 12.248 -23.364 1.00 93.12 205 ASP A O 1
ATOM 1557 N N . ALA A 1 206 ? 19.009 12.166 -21.446 1.00 92.56 206 ALA A N 1
ATOM 1558 C CA . ALA A 1 206 ? 20.075 12.783 -20.662 1.00 92.56 206 ALA A CA 1
ATOM 1559 C C . ALA A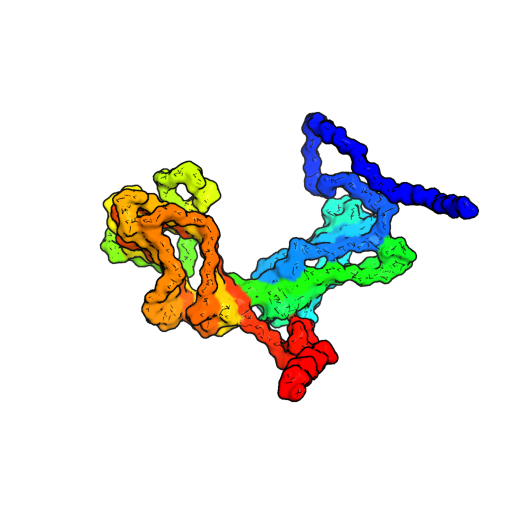 1 206 ? 21.368 11.952 -20.664 1.00 92.56 206 ALA A C 1
ATOM 1561 O O . 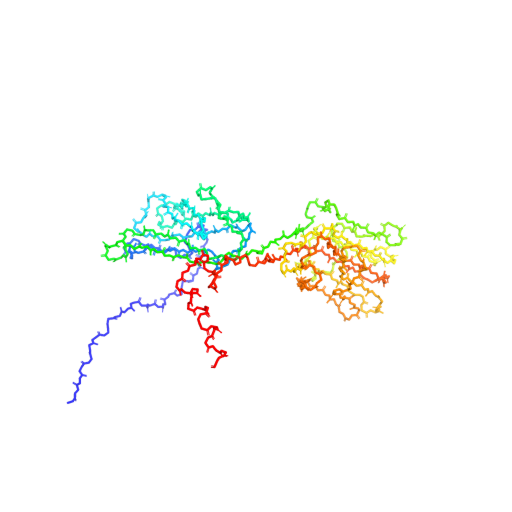ALA A 1 206 ? 22.445 12.486 -20.389 1.00 92.56 206 ALA A O 1
ATOM 1562 N N . GLN A 1 207 ? 21.267 10.643 -20.907 1.00 91.62 207 GLN A N 1
ATOM 1563 C CA . GLN A 1 207 ? 22.414 9.736 -20.984 1.00 91.62 207 GLN A CA 1
ATOM 1564 C C . GLN A 1 207 ? 22.870 9.476 -22.426 1.00 91.62 207 GLN A C 1
ATOM 1566 O O . GLN A 1 207 ? 23.990 9.010 -22.618 1.00 91.62 207 GLN A O 1
ATOM 1571 N N . GLN A 1 208 ? 22.050 9.828 -23.424 1.00 92.62 208 GLN A N 1
ATOM 1572 C CA . GLN A 1 208 ? 22.274 9.558 -24.849 1.00 92.62 208 GLN A CA 1
ATOM 1573 C C . GLN A 1 208 ? 22.624 8.086 -25.100 1.00 92.62 208 GLN A C 1
ATOM 1575 O O . GLN A 1 208 ? 23.582 7.769 -25.811 1.00 92.62 208 GLN A O 1
ATOM 1580 N N . ALA A 1 209 ? 21.865 7.199 -24.460 1.00 91.94 209 ALA A N 1
ATOM 1581 C CA . ALA A 1 209 ? 22.115 5.767 -24.408 1.00 91.94 209 ALA A CA 1
ATOM 1582 C C . ALA A 1 209 ? 20.841 4.977 -24.696 1.00 91.94 209 ALA A C 1
ATOM 1584 O O . ALA A 1 209 ? 19.735 5.486 -24.512 1.00 91.94 209 ALA A O 1
ATOM 1585 N N . ASN A 1 210 ? 21.025 3.742 -25.165 1.00 94.06 210 ASN A N 1
ATOM 1586 C CA . ASN A 1 210 ? 19.919 2.806 -25.304 1.00 94.06 210 ASN A CA 1
ATOM 1587 C C . ASN A 1 210 ? 19.712 2.160 -23.939 1.00 94.06 210 ASN A C 1
ATOM 1589 O O . ASN A 1 210 ? 20.691 1.995 -23.219 1.00 94.06 210 ASN A O 1
ATOM 1593 N N . LEU A 1 211 ? 18.489 1.792 -23.588 1.00 94.81 211 LEU A N 1
ATOM 1594 C CA . LEU A 1 211 ? 18.194 1.239 -22.267 1.00 94.81 211 LEU A CA 1
ATOM 1595 C C . LEU A 1 211 ? 17.543 -0.145 -22.380 1.00 94.81 211 LEU A C 1
ATOM 1597 O O . LEU A 1 211 ? 16.732 -0.381 -23.274 1.00 94.81 211 LEU A O 1
ATOM 1601 N N . ASP A 1 212 ? 17.904 -1.059 -21.475 1.00 96.94 212 ASP A N 1
ATOM 1602 C CA . ASP A 1 212 ? 17.154 -2.283 -21.144 1.00 96.94 212 ASP A CA 1
ATOM 1603 C C . ASP A 1 212 ? 17.304 -2.561 -19.642 1.00 96.94 212 ASP A C 1
ATOM 1605 O O . ASP A 1 212 ? 17.950 -3.510 -19.186 1.00 96.94 212 ASP A O 1
ATOM 1609 N N . GLU A 1 213 ? 16.719 -1.667 -18.854 1.00 97.88 213 GLU A N 1
ATOM 1610 C CA . GLU A 1 213 ? 17.054 -1.492 -17.450 1.00 97.88 213 GLU A CA 1
ATOM 1611 C C . GLU A 1 213 ? 15.965 -2.034 -16.547 1.00 97.88 213 GLU A C 1
ATOM 1613 O O . GLU A 1 213 ? 14.785 -1.704 -16.693 1.00 97.88 213 GLU A O 1
ATOM 1618 N N . GLN A 1 214 ? 16.351 -2.833 -15.553 1.00 98.50 214 GLN A N 1
ATOM 1619 C CA . GLN A 1 214 ? 15.395 -3.499 -14.670 1.00 98.50 214 GLN A CA 1
ATOM 1620 C C . GLN A 1 214 ? 15.611 -3.103 -13.219 1.00 98.50 214 GLN A C 1
ATOM 1622 O O . GLN A 1 214 ? 16.715 -3.236 -12.695 1.00 98.50 214 GLN A O 1
ATOM 1627 N N . LEU A 1 215 ? 14.528 -2.722 -12.553 1.00 98.56 215 LEU A N 1
ATOM 1628 C CA . LEU A 1 215 ? 14.450 -2.545 -11.111 1.00 98.56 215 LEU A CA 1
ATOM 1629 C C . LEU A 1 215 ? 13.546 -3.640 -10.544 1.00 98.56 215 LEU A C 1
ATOM 1631 O O . LEU A 1 215 ? 12.386 -3.747 -10.936 1.00 98.56 215 LEU A O 1
ATOM 1635 N N . ILE A 1 216 ? 14.076 -4.485 -9.660 1.00 98.56 216 ILE A N 1
ATOM 1636 C CA . ILE A 1 216 ? 13.411 -5.723 -9.233 1.00 98.56 216 ILE A CA 1
ATOM 1637 C C . ILE A 1 216 ? 13.336 -5.788 -7.708 1.00 98.56 216 ILE A C 1
ATOM 1639 O O . ILE A 1 216 ? 14.358 -5.645 -7.026 1.00 98.56 216 ILE A O 1
ATOM 1643 N N . THR A 1 217 ? 12.144 -6.082 -7.186 1.00 98.25 217 THR A N 1
ATOM 1644 C CA . THR A 1 217 ? 11.919 -6.286 -5.750 1.00 98.25 217 THR A CA 1
ATOM 1645 C C . THR A 1 217 ? 12.710 -7.489 -5.210 1.00 98.25 217 THR A C 1
ATOM 1647 O O . THR A 1 217 ? 13.016 -8.441 -5.948 1.00 98.25 217 THR A O 1
ATOM 1650 N N . PRO A 1 218 ? 12.944 -7.546 -3.886 1.00 97.06 218 PRO A N 1
ATOM 1651 C CA . PRO A 1 218 ? 13.214 -8.809 -3.212 1.00 97.06 218 PRO A CA 1
ATOM 1652 C C . PRO A 1 218 ? 12.099 -9.836 -3.477 1.00 97.06 218 PRO A C 1
ATOM 1654 O O . PRO A 1 218 ? 11.012 -9.500 -3.954 1.00 97.06 218 PRO A O 1
ATOM 1657 N N . SER A 1 219 ? 12.355 -11.096 -3.122 1.00 96.25 219 SER A N 1
ATOM 1658 C CA . SER A 1 219 ? 11.300 -12.112 -3.055 1.00 96.25 219 SER A CA 1
ATOM 1659 C C . SER A 1 219 ? 10.325 -11.767 -1.931 1.00 96.25 219 SER A C 1
ATOM 1661 O O . SER A 1 219 ? 10.694 -11.796 -0.758 1.00 96.25 219 SER A O 1
ATOM 1663 N N . LEU A 1 220 ? 9.084 -11.480 -2.298 1.00 95.25 220 LEU A N 1
ATOM 1664 C CA . LEU A 1 220 ? 7.966 -11.229 -1.401 1.00 95.25 220 LEU A CA 1
ATOM 1665 C C . LEU A 1 220 ? 7.276 -12.552 -1.068 1.00 95.25 220 LEU A C 1
ATOM 1667 O O . LEU A 1 220 ? 7.075 -13.391 -1.950 1.00 95.25 220 LEU A O 1
ATOM 1671 N N . ASN A 1 221 ? 6.926 -12.737 0.203 1.00 92.94 221 ASN A N 1
ATOM 1672 C CA . ASN A 1 221 ? 6.181 -13.904 0.653 1.00 92.94 221 ASN A CA 1
ATOM 1673 C C . ASN A 1 221 ? 4.701 -13.542 0.817 1.00 92.94 221 ASN A C 1
ATOM 1675 O O . ASN A 1 221 ? 4.324 -12.879 1.779 1.00 92.94 221 ASN A O 1
ATOM 1679 N N . CYS A 1 222 ? 3.876 -14.023 -0.108 1.00 92.94 222 CYS A N 1
ATOM 1680 C CA . CYS A 1 222 ? 2.427 -13.851 -0.117 1.00 92.94 222 CYS A CA 1
ATOM 1681 C C . CYS A 1 222 ? 1.694 -15.144 0.298 1.00 92.94 222 CYS A C 1
ATOM 1683 O O . CYS A 1 222 ? 0.497 -15.280 0.049 1.00 92.94 222 CYS A O 1
ATOM 1685 N N . SER A 1 223 ? 2.386 -16.119 0.912 1.00 88.81 223 SER A N 1
ATOM 1686 C CA . SER A 1 223 ? 1.849 -17.468 1.162 1.00 88.81 223 SER A CA 1
ATOM 1687 C C . SER A 1 223 ? 0.615 -17.498 2.055 1.00 88.81 223 SER A C 1
ATOM 1689 O O . SER A 1 223 ? -0.145 -18.459 2.015 1.00 88.81 223 SER A O 1
ATOM 1691 N N . ALA A 1 224 ? 0.455 -16.479 2.892 1.00 80.31 224 ALA A N 1
ATOM 1692 C CA . ALA A 1 224 ? -0.627 -16.384 3.856 1.00 80.31 224 ALA A CA 1
ATOM 1693 C C . ALA A 1 224 ? -1.743 -15.428 3.412 1.00 80.31 224 ALA A C 1
ATOM 1695 O O . ALA A 1 224 ? -2.656 -15.188 4.186 1.00 80.31 224 ALA A O 1
ATOM 1696 N N . LEU A 1 225 ? -1.679 -14.874 2.199 1.00 85.06 225 LEU A N 1
ATOM 1697 C CA . LEU A 1 225 ? -2.644 -13.883 1.732 1.00 85.06 225 LEU A CA 1
ATOM 1698 C C . LEU A 1 225 ? -3.652 -14.482 0.754 1.00 85.06 225 LEU A C 1
ATOM 1700 O O . LEU A 1 225 ? -3.290 -15.283 -0.110 1.00 85.06 225 LEU A O 1
ATOM 1704 N N . GLU A 1 226 ? -4.899 -14.039 0.879 1.00 84.94 226 GLU A N 1
ATOM 1705 C CA . GLU A 1 226 ? -5.998 -14.313 -0.048 1.00 84.94 226 GLU A CA 1
ATOM 1706 C C . GLU A 1 226 ? -6.097 -13.241 -1.138 1.00 84.94 226 GLU A C 1
ATOM 1708 O O . GLU A 1 226 ? -6.474 -13.559 -2.262 1.00 84.94 226 GLU A O 1
ATOM 1713 N N . THR A 1 227 ? -5.697 -12.000 -0.845 1.00 87.12 227 THR A N 1
ATOM 1714 C CA . THR A 1 227 ? -5.597 -10.919 -1.838 1.00 87.12 227 THR A CA 1
ATOM 1715 C C . THR A 1 227 ? -4.196 -10.329 -1.859 1.00 87.12 227 THR A C 1
ATOM 1717 O O . THR A 1 227 ? -3.508 -10.316 -0.841 1.00 87.12 227 THR A O 1
ATOM 1720 N N . VAL A 1 228 ? -3.746 -9.856 -3.021 1.00 92.44 228 VAL A N 1
ATOM 1721 C CA . VAL A 1 228 ? -2.454 -9.173 -3.176 1.00 92.44 228 VAL A CA 1
ATOM 1722 C C . VAL A 1 228 ? -2.620 -8.031 -4.164 1.00 92.44 228 VAL A C 1
ATOM 1724 O O . VAL A 1 228 ? -2.969 -8.251 -5.318 1.00 92.44 228 VAL A O 1
ATOM 1727 N N . ILE A 1 229 ? -2.321 -6.821 -3.724 1.00 93.62 229 ILE A N 1
ATOM 1728 C CA . ILE A 1 229 ? -2.421 -5.583 -4.482 1.00 93.62 229 ILE A CA 1
ATOM 1729 C C . ILE A 1 229 ? -1.045 -4.923 -4.523 1.00 93.62 229 ILE A C 1
ATOM 1731 O O . ILE A 1 229 ? -0.351 -4.835 -3.509 1.00 93.62 229 ILE A O 1
ATOM 1735 N N . LEU A 1 230 ? -0.658 -4.454 -5.704 1.00 95.81 230 LEU A N 1
ATOM 1736 C CA . LEU A 1 230 ? 0.471 -3.553 -5.900 1.00 95.81 230 LEU A CA 1
ATOM 1737 C C . LEU A 1 230 ? -0.059 -2.130 -6.062 1.00 95.81 230 LEU A C 1
ATOM 1739 O O . LEU A 1 230 ? -0.930 -1.889 -6.893 1.00 95.81 230 LEU A O 1
ATOM 1743 N N . GLU A 1 231 ? 0.523 -1.195 -5.328 1.00 93.44 231 GLU A N 1
ATOM 1744 C CA . GLU A 1 231 ? 0.366 0.240 -5.517 1.00 93.44 231 GLU A CA 1
ATOM 1745 C C . GLU A 1 231 ? 1.742 0.893 -5.679 1.00 93.44 231 GLU A C 1
ATOM 1747 O O . GLU A 1 231 ? 2.706 0.500 -5.020 1.00 93.44 231 GLU A O 1
ATOM 1752 N N . PHE A 1 232 ? 1.865 1.856 -6.587 1.00 93.31 232 PHE A N 1
ATOM 1753 C CA . PHE A 1 232 ? 3.077 2.660 -6.729 1.00 93.31 232 PHE A CA 1
ATOM 1754 C C . PHE A 1 232 ? 2.783 3.995 -7.406 1.00 93.31 232 PHE A C 1
ATOM 1756 O O . PHE A 1 232 ? 1.839 4.121 -8.184 1.00 93.31 232 PHE A O 1
ATOM 1763 N N . ASN A 1 233 ? 3.642 4.979 -7.161 1.00 90.50 233 ASN A N 1
ATOM 1764 C CA . ASN A 1 233 ? 3.656 6.231 -7.903 1.00 90.50 233 ASN A CA 1
ATOM 1765 C C . ASN A 1 233 ? 4.640 6.144 -9.059 1.00 90.50 233 ASN A C 1
ATOM 1767 O O . ASN A 1 233 ? 5.757 5.642 -8.904 1.00 90.50 233 ASN A O 1
ATOM 1771 N N . HIS A 1 234 ? 4.263 6.699 -10.206 1.00 93.25 234 HIS A N 1
ATOM 1772 C CA . HIS A 1 234 ? 5.187 6.813 -11.323 1.00 93.25 234 HIS A CA 1
ATOM 1773 C C . HIS A 1 234 ? 5.039 8.105 -12.127 1.00 93.25 234 HIS A C 1
ATOM 1775 O O . HIS A 1 234 ? 4.038 8.819 -12.033 1.00 93.25 234 HIS A O 1
ATOM 1781 N N . LEU A 1 235 ? 6.062 8.367 -12.935 1.00 93.00 235 LEU A N 1
ATOM 1782 C CA . LEU A 1 235 ? 6.050 9.300 -14.053 1.00 93.00 235 LEU A CA 1
ATOM 1783 C C . LEU A 1 235 ? 6.809 8.648 -15.208 1.00 93.00 235 LEU A C 1
ATOM 1785 O O . LEU A 1 235 ? 8.036 8.573 -15.171 1.00 93.00 235 LEU A O 1
ATOM 1789 N N . PHE A 1 236 ? 6.080 8.151 -16.197 1.00 93.94 236 PHE A N 1
ATOM 1790 C CA . PHE A 1 236 ? 6.608 7.683 -17.472 1.00 93.94 236 PHE A CA 1
ATOM 1791 C C . PHE A 1 236 ? 6.427 8.806 -18.488 1.00 93.94 236 PHE A C 1
ATOM 1793 O O . PHE A 1 236 ? 5.294 9.133 -18.854 1.00 93.94 236 PHE A O 1
ATOM 1800 N N . ARG A 1 237 ? 7.529 9.445 -18.876 1.00 91.62 237 ARG A N 1
ATOM 1801 C CA . ARG A 1 237 ? 7.508 10.534 -19.844 1.00 91.62 237 ARG A CA 1
ATOM 1802 C C . ARG A 1 237 ? 8.017 10.028 -21.175 1.00 91.62 237 ARG A C 1
ATOM 1804 O O . ARG A 1 237 ? 9.113 9.486 -21.229 1.00 91.62 237 ARG A O 1
ATOM 1811 N N . PHE A 1 238 ? 7.242 10.323 -22.203 1.00 88.81 238 PHE A N 1
ATOM 1812 C CA . PHE A 1 238 ? 7.375 9.762 -23.525 1.00 88.81 238 PHE A CA 1
ATOM 1813 C C . PHE A 1 238 ? 7.777 10.804 -24.568 1.00 88.81 238 PHE A C 1
ATOM 1815 O O . PHE A 1 238 ? 7.324 11.957 -24.554 1.00 88.81 238 PHE A O 1
ATOM 1822 N N . TYR A 1 239 ? 8.635 10.405 -25.507 1.00 88.31 239 TYR A N 1
ATOM 1823 C CA . TYR A 1 239 ? 9.015 11.240 -26.637 1.00 88.31 239 TYR A CA 1
ATOM 1824 C C . TYR A 1 239 ? 8.109 11.009 -27.851 1.00 88.31 239 TYR A C 1
ATOM 1826 O O . TYR A 1 239 ? 8.328 10.137 -28.669 1.00 88.31 239 TYR A O 1
ATOM 1834 N N . HIS A 1 240 ? 7.128 11.892 -28.034 1.00 81.88 240 HIS A N 1
ATOM 1835 C CA . HIS A 1 240 ? 6.085 11.823 -29.074 1.00 81.88 240 HIS A CA 1
ATOM 1836 C C . HIS A 1 240 ? 6.488 11.642 -30.559 1.00 81.88 240 HIS A C 1
ATOM 1838 O O . HIS A 1 240 ? 5.587 11.585 -31.401 1.00 81.88 240 HIS A O 1
ATOM 1844 N N . LEU A 1 241 ? 7.776 11.637 -30.921 1.00 83.19 241 LEU A N 1
ATOM 1845 C CA . LEU A 1 241 ? 8.239 11.431 -32.304 1.00 83.19 241 LEU A CA 1
ATOM 1846 C C . LEU A 1 241 ? 8.939 10.084 -32.533 1.00 83.19 241 LEU A C 1
ATOM 1848 O O . LEU A 1 241 ? 9.216 9.764 -33.691 1.00 83.19 241 LEU A O 1
ATOM 1852 N N . ASP A 1 242 ? 9.201 9.321 -31.479 1.00 77.88 242 ASP A N 1
ATOM 1853 C CA . ASP A 1 242 ? 9.670 7.937 -31.529 1.00 77.88 242 ASP A CA 1
ATOM 1854 C C . ASP A 1 242 ? 8.639 7.078 -30.796 1.00 77.88 242 ASP A C 1
ATOM 1856 O O . ASP A 1 242 ? 8.011 7.579 -29.879 1.00 77.88 242 ASP A O 1
ATOM 1860 N N . ASN A 1 243 ? 8.386 5.842 -31.224 1.00 76.06 243 ASN A N 1
ATOM 1861 C CA . ASN A 1 243 ? 7.337 5.013 -30.627 1.00 76.06 243 ASN A CA 1
ATOM 1862 C C . ASN A 1 243 ? 7.838 3.702 -30.013 1.00 76.06 243 ASN A C 1
ATOM 1864 O O . ASN A 1 243 ? 7.021 2.836 -29.684 1.00 76.06 243 ASN A O 1
ATOM 1868 N N . ASP A 1 244 ? 9.151 3.553 -29.883 1.00 85.50 244 ASP A N 1
ATOM 1869 C CA . ASP A 1 244 ? 9.749 2.275 -29.524 1.00 85.50 244 ASP A CA 1
ATOM 1870 C C . ASP A 1 244 ? 9.924 2.095 -28.000 1.00 85.50 244 ASP A C 1
ATOM 1872 O O . ASP A 1 244 ? 9.980 0.951 -27.553 1.00 85.50 244 ASP A O 1
ATOM 1876 N N . GLU A 1 245 ? 9.905 3.163 -27.180 1.00 92.31 245 GLU A N 1
ATOM 1877 C CA . GLU A 1 245 ? 10.114 3.031 -25.728 1.00 92.31 245 GLU A CA 1
ATOM 1878 C C . GLU A 1 245 ? 8.977 2.302 -24.991 1.00 92.31 245 GLU A C 1
ATOM 1880 O O . GLU A 1 245 ? 7.781 2.578 -25.158 1.00 92.31 245 GLU A O 1
ATOM 1885 N N . ILE A 1 246 ? 9.365 1.371 -24.111 1.00 95.19 246 ILE A N 1
ATOM 1886 C CA . ILE A 1 246 ? 8.435 0.542 -23.343 1.00 95.19 246 ILE A CA 1
ATOM 1887 C C . ILE A 1 246 ? 8.793 0.559 -21.857 1.00 95.19 246 ILE A C 1
ATOM 1889 O O . ILE A 1 246 ? 9.907 0.225 -21.442 1.00 95.19 246 ILE A O 1
ATOM 1893 N N . GLY A 1 247 ? 7.793 0.879 -21.035 1.00 97.12 247 GLY A N 1
ATOM 1894 C CA . GLY A 1 247 ? 7.806 0.683 -19.589 1.00 97.12 247 GLY A CA 1
ATOM 1895 C C . GLY A 1 247 ? 6.901 -0.476 -19.187 1.00 97.12 247 GLY A C 1
ATOM 1896 O O . GLY A 1 247 ? 5.685 -0.314 -19.107 1.00 97.12 247 GLY A O 1
ATOM 1897 N N . ASP A 1 248 ? 7.477 -1.637 -18.887 1.00 98.31 248 ASP A N 1
ATOM 1898 C CA . ASP A 1 248 ? 6.724 -2.807 -18.427 1.00 98.31 248 ASP A CA 1
ATOM 1899 C C . ASP A 1 248 ? 6.790 -2.957 -16.902 1.00 98.31 248 ASP A C 1
ATOM 1901 O O . ASP A 1 248 ? 7.851 -2.815 -16.285 1.00 98.31 248 ASP A O 1
ATOM 1905 N N . VAL A 1 249 ? 5.648 -3.292 -16.297 1.00 98.69 249 VAL A N 1
ATOM 1906 C CA . VAL A 1 249 ? 5.576 -3.830 -14.934 1.00 98.69 249 VAL A CA 1
ATOM 1907 C C . VAL A 1 249 ? 5.264 -5.312 -15.036 1.00 98.69 249 VAL A C 1
ATOM 1909 O O . VAL A 1 249 ? 4.226 -5.698 -15.574 1.00 98.69 249 VAL A O 1
ATOM 1912 N N . ASP A 1 250 ? 6.150 -6.144 -14.507 1.00 98.81 250 ASP A N 1
ATOM 1913 C CA . ASP A 1 250 ? 6.054 -7.596 -14.613 1.00 98.81 250 ASP A CA 1
ATOM 1914 C C . ASP A 1 250 ? 6.032 -8.265 -13.241 1.00 98.81 250 ASP A C 1
ATOM 1916 O O . ASP A 1 250 ? 6.586 -7.751 -12.268 1.00 98.81 250 ASP A O 1
ATOM 1920 N N . ILE A 1 251 ? 5.472 -9.472 -13.193 1.00 98.75 251 ILE A N 1
ATOM 1921 C CA . ILE A 1 251 ? 5.507 -10.361 -12.036 1.00 98.75 251 ILE A CA 1
ATOM 1922 C C . ILE A 1 251 ? 6.222 -11.670 -12.363 1.00 98.75 251 ILE A C 1
ATOM 1924 O O . ILE A 1 251 ? 6.098 -12.227 -13.455 1.00 98.75 251 ILE A O 1
ATOM 1928 N N . ARG A 1 252 ? 6.972 -12.188 -11.393 1.00 98.62 252 ARG A N 1
ATOM 1929 C CA . ARG A 1 252 ? 7.546 -13.533 -11.407 1.00 98.62 252 ARG A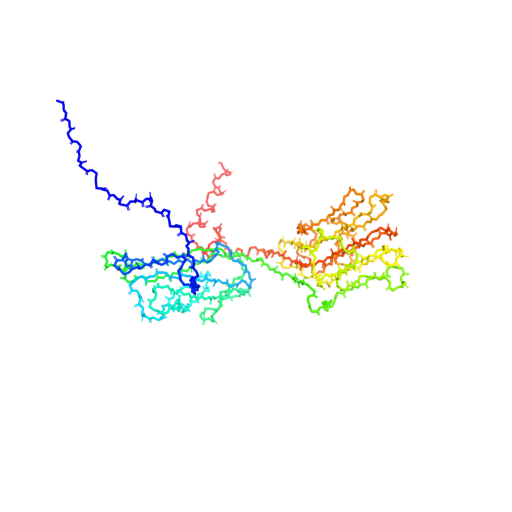 CA 1
ATOM 1930 C C . ARG A 1 252 ? 7.129 -14.270 -10.149 1.00 98.62 252 ARG A C 1
ATOM 1932 O O . ARG A 1 252 ? 7.338 -13.780 -9.045 1.00 98.62 252 ARG A O 1
ATOM 1939 N N . VAL A 1 253 ? 6.612 -15.479 -10.329 1.00 98.31 253 VAL A N 1
ATOM 1940 C CA . VAL A 1 253 ? 6.132 -16.338 -9.241 1.00 98.31 253 VAL A CA 1
ATOM 1941 C C . VAL A 1 253 ? 6.982 -17.603 -9.184 1.00 98.31 253 VAL A C 1
ATOM 1943 O O . VAL A 1 253 ? 7.185 -18.266 -10.201 1.00 98.31 253 VAL A O 1
ATOM 1946 N N . ASN A 1 254 ? 7.502 -17.930 -8.001 1.00 97.25 254 ASN A N 1
ATOM 1947 C CA . ASN A 1 254 ? 8.286 -19.129 -7.690 1.00 97.25 254 ASN A CA 1
ATOM 1948 C C . ASN A 1 254 ? 9.429 -19.408 -8.685 1.00 97.25 254 ASN A C 1
ATOM 1950 O O . ASN A 1 254 ? 9.686 -20.553 -9.053 1.00 97.25 254 ASN A O 1
ATOM 1954 N N . GLY A 1 255 ? 10.111 -18.351 -9.140 1.00 95.62 255 GLY A N 1
ATOM 1955 C CA . GLY A 1 255 ? 11.214 -18.456 -10.103 1.00 95.62 255 GLY A CA 1
ATOM 1956 C C . GLY A 1 255 ? 10.795 -18.806 -11.538 1.00 95.62 255 GLY A C 1
ATOM 1957 O O . GLY A 1 255 ? 11.652 -19.168 -12.341 1.00 95.62 255 GLY A O 1
ATOM 1958 N N . GLY A 1 256 ? 9.504 -18.709 -11.868 1.00 97.19 256 GLY A N 1
ATOM 1959 C CA . GLY A 1 256 ? 8.981 -18.906 -13.219 1.00 97.19 256 GLY A CA 1
ATOM 1960 C C . GLY A 1 256 ? 9.375 -17.806 -14.213 1.00 97.19 256 GLY A C 1
ATOM 1961 O O . GLY A 1 256 ? 10.239 -16.966 -13.955 1.00 97.19 256 GLY A O 1
ATOM 1962 N N . ALA A 1 257 ? 8.725 -17.812 -15.378 1.00 97.88 257 ALA A N 1
ATOM 1963 C CA . ALA A 1 257 ? 8.881 -16.748 -16.367 1.00 97.88 257 ALA A CA 1
ATOM 1964 C C . ALA A 1 257 ? 8.261 -15.430 -15.871 1.00 97.88 257 ALA A C 1
ATOM 1966 O O . ALA A 1 257 ? 7.299 -15.447 -15.102 1.00 97.88 257 ALA A O 1
ATOM 1967 N N . TRP A 1 258 ? 8.799 -14.303 -16.342 1.00 98.50 258 TRP A N 1
ATOM 1968 C CA . TRP A 1 258 ? 8.166 -12.997 -16.165 1.00 98.50 258 TRP A CA 1
ATOM 1969 C C . TRP A 1 258 ? 6.844 -12.944 -16.936 1.00 98.50 258 TRP A C 1
ATOM 1971 O O . TRP A 1 258 ? 6.780 -13.368 -18.091 1.00 98.50 258 TRP A O 1
ATOM 1981 N N . GLN A 1 259 ? 5.807 -12.430 -16.285 1.00 98.50 259 GLN A N 1
ATOM 1982 C CA . GLN A 1 259 ? 4.478 -12.209 -16.843 1.00 98.50 259 GLN A CA 1
ATOM 1983 C C . GLN A 1 259 ? 4.164 -10.719 -16.763 1.00 98.50 259 GLN A C 1
ATOM 1985 O O . GLN A 1 259 ? 4.350 -10.116 -15.708 1.00 98.50 259 GLN A O 1
ATOM 1990 N N . ASN A 1 260 ? 3.702 -10.135 -17.864 1.00 98.44 260 ASN A N 1
ATOM 1991 C CA . ASN A 1 260 ? 3.403 -8.710 -17.911 1.00 98.44 260 ASN A CA 1
ATOM 1992 C C . ASN A 1 260 ? 2.080 -8.402 -17.200 1.00 98.44 260 ASN A C 1
ATOM 1994 O O . ASN A 1 260 ? 1.076 -9.077 -17.434 1.00 98.44 260 ASN A O 1
ATOM 1998 N N . LEU A 1 261 ? 2.103 -7.395 -16.329 1.00 98.00 261 LEU A N 1
ATOM 1999 C CA . LEU A 1 261 ? 0.939 -6.881 -15.608 1.00 98.00 261 LEU A CA 1
ATOM 2000 C C . LEU A 1 261 ? 0.425 -5.595 -16.247 1.00 98.00 261 LEU A C 1
ATOM 2002 O O . LEU A 1 261 ? -0.779 -5.423 -16.424 1.00 98.00 261 LEU A O 1
ATOM 2006 N N . LEU A 1 262 ? 1.349 -4.683 -16.547 1.00 97.69 262 LEU A N 1
ATOM 2007 C CA . LEU A 1 262 ? 1.077 -3.358 -17.087 1.00 97.69 262 LEU A CA 1
ATOM 2008 C C . LEU A 1 262 ? 2.130 -3.026 -18.140 1.00 97.69 262 LEU A C 1
ATOM 2010 O O . LEU A 1 262 ? 3.300 -3.387 -17.989 1.00 97.69 262 LEU A O 1
ATOM 2014 N N . ARG A 1 263 ? 1.708 -2.273 -19.152 1.00 96.88 263 ARG A N 1
ATOM 2015 C CA . ARG A 1 263 ? 2.575 -1.715 -20.183 1.00 96.88 263 ARG A CA 1
ATOM 2016 C C . ARG A 1 263 ? 2.267 -0.241 -20.380 1.00 96.88 263 ARG A C 1
ATOM 2018 O O . ARG A 1 263 ? 1.109 0.127 -20.579 1.00 96.88 263 ARG A O 1
ATOM 2025 N N . TYR A 1 264 ? 3.315 0.567 -20.356 1.00 95.31 264 TYR A N 1
ATOM 2026 C CA . TYR A 1 264 ? 3.318 1.955 -20.787 1.00 95.31 264 TYR A CA 1
ATOM 2027 C C . TYR A 1 264 ? 4.086 2.028 -22.095 1.00 95.31 264 TYR A C 1
ATOM 2029 O O . TYR A 1 264 ? 5.205 1.529 -22.193 1.00 95.31 264 TYR A O 1
ATOM 2037 N N . GLU A 1 265 ? 3.442 2.595 -23.103 1.00 90.25 265 GLU A N 1
ATOM 2038 C CA . GLU A 1 265 ? 3.980 2.686 -24.452 1.00 90.25 265 GLU A CA 1
ATOM 2039 C C . GLU A 1 265 ? 3.526 3.985 -25.116 1.00 90.25 265 GLU A C 1
ATOM 2041 O O . GLU A 1 265 ? 2.564 4.638 -24.681 1.00 90.25 265 GLU A O 1
ATOM 2046 N N . ALA A 1 266 ? 4.251 4.296 -26.181 1.00 72.62 266 ALA A N 1
ATOM 2047 C CA . ALA A 1 266 ? 4.316 5.485 -27.012 1.00 72.62 266 ALA A CA 1
ATOM 2048 C C . ALA A 1 266 ? 3.017 6.134 -27.531 1.00 72.62 266 ALA A C 1
ATOM 2050 O O . ALA A 1 266 ? 2.810 6.341 -28.730 1.00 72.62 266 ALA A O 1
ATOM 2051 N N . VAL A 1 267 ? 2.110 6.478 -26.625 1.00 79.12 267 VAL A N 1
ATOM 2052 C CA . VAL A 1 267 ? 0.830 7.117 -26.956 1.00 79.12 267 VAL A CA 1
ATOM 2053 C C . VAL A 1 267 ? 0.659 8.433 -26.203 1.00 79.12 267 VAL A C 1
ATOM 2055 O O . VAL A 1 267 ? 0.090 9.380 -26.744 1.00 79.12 267 VAL A O 1
ATOM 2058 N N . GLN A 1 268 ? 1.147 8.503 -24.964 1.00 88.12 268 GLN A N 1
ATOM 2059 C CA . GLN A 1 268 ? 1.036 9.661 -24.079 1.00 88.12 268 GLN A CA 1
ATOM 2060 C C . GLN A 1 268 ? 2.000 9.530 -22.893 1.00 88.12 268 GLN A C 1
ATOM 2062 O O . GLN A 1 268 ? 2.519 8.448 -22.630 1.00 88.12 268 GLN A O 1
ATOM 2067 N N . ASP A 1 269 ? 2.162 10.614 -22.139 1.00 91.06 269 ASP A N 1
ATOM 2068 C CA . ASP A 1 269 ? 2.782 10.571 -20.815 1.00 91.06 269 ASP A CA 1
ATOM 2069 C C . ASP A 1 269 ? 1.837 9.888 -19.807 1.00 91.06 269 ASP A C 1
ATOM 2071 O O . ASP A 1 269 ? 0.615 10.077 -19.851 1.00 91.06 269 ASP A O 1
ATOM 2075 N N . TYR A 1 270 ? 2.394 9.131 -18.861 1.00 92.06 270 TYR A N 1
ATOM 2076 C CA . TYR A 1 270 ? 1.648 8.496 -17.769 1.00 92.06 270 TYR A CA 1
ATOM 2077 C C . TYR A 1 270 ? 2.208 8.950 -16.427 1.00 92.06 270 TYR A C 1
ATOM 2079 O O . TYR A 1 270 ? 3.420 8.984 -16.220 1.00 92.06 270 TYR A O 1
ATOM 2087 N N . SER A 1 271 ? 1.332 9.323 -15.497 1.00 91.44 271 SER A N 1
ATOM 2088 C CA . SER A 1 271 ? 1.760 9.760 -14.171 1.00 91.44 271 SER A CA 1
ATOM 2089 C C . SER A 1 271 ? 0.686 9.552 -13.114 1.00 91.44 271 SER A C 1
ATOM 2091 O O . SER A 1 271 ? -0.505 9.477 -13.422 1.00 91.44 271 SER A O 1
ATOM 2093 N N . GLY A 1 272 ? 1.120 9.503 -11.855 1.00 87.88 272 GLY A N 1
ATOM 2094 C CA . GLY A 1 272 ? 0.250 9.395 -10.688 1.00 87.88 272 GLY A CA 1
ATOM 2095 C C . GLY A 1 272 ? 0.359 8.049 -9.980 1.00 87.88 272 GLY A C 1
ATOM 2096 O O . GLY A 1 272 ? 1.333 7.316 -10.157 1.00 87.88 272 GLY A O 1
ATOM 2097 N N . VAL A 1 273 ? -0.641 7.774 -9.140 1.00 85.94 273 VAL A N 1
ATOM 2098 C CA . VAL A 1 273 ? -0.771 6.522 -8.387 1.00 85.94 273 VAL A CA 1
ATOM 2099 C C . VAL A 1 273 ? -1.352 5.456 -9.312 1.00 85.94 273 VAL A C 1
ATOM 2101 O O . VAL A 1 273 ? -2.383 5.673 -9.950 1.00 85.94 273 VAL A O 1
ATOM 2104 N N . VAL A 1 274 ? -0.715 4.294 -9.348 1.00 91.38 274 VAL A N 1
ATOM 2105 C CA . VAL A 1 274 ? -1.169 3.105 -10.066 1.00 91.38 274 VAL A CA 1
ATOM 2106 C C . VAL A 1 274 ? -1.475 2.022 -9.049 1.00 91.38 274 VAL A C 1
ATOM 2108 O O . VAL A 1 274 ? -0.656 1.759 -8.175 1.00 91.38 274 VAL A O 1
ATOM 2111 N N . GLN A 1 275 ? -2.620 1.360 -9.207 1.00 92.19 275 GLN A N 1
ATOM 2112 C CA . GLN A 1 275 ? -3.013 0.203 -8.410 1.00 92.19 275 GLN A CA 1
ATOM 2113 C C . GLN A 1 275 ? -3.297 -0.984 -9.338 1.00 92.19 275 GLN A C 1
ATOM 2115 O O . GLN A 1 275 ? -3.994 -0.841 -10.344 1.00 92.19 275 GLN A O 1
ATOM 2120 N N . SER A 1 276 ? -2.750 -2.154 -9.019 1.00 93.31 276 SER A N 1
ATOM 2121 C CA . SER A 1 276 ? -2.904 -3.384 -9.798 1.00 93.31 276 SER A CA 1
ATOM 2122 C C . SER A 1 276 ? -3.221 -4.560 -8.882 1.00 93.31 276 SER A C 1
ATOM 2124 O O . SER A 1 276 ? -2.537 -4.782 -7.882 1.00 93.31 276 SER A O 1
ATOM 2126 N N . ASP A 1 277 ? -4.263 -5.314 -9.229 1.00 93.50 277 ASP A N 1
ATOM 2127 C CA . ASP A 1 277 ? -4.634 -6.533 -8.518 1.00 93.50 277 ASP A CA 1
ATOM 2128 C C . ASP A 1 277 ? -3.776 -7.712 -8.997 1.00 93.50 277 ASP A C 1
ATOM 2130 O O . ASP A 1 277 ? -3.870 -8.167 -10.139 1.00 93.50 277 ASP A O 1
ATOM 2134 N N . LEU A 1 278 ? -2.925 -8.206 -8.100 1.00 97.12 278 LEU A N 1
ATOM 2135 C CA . LEU A 1 278 ? -2.013 -9.322 -8.328 1.00 97.12 278 LEU A CA 1
ATOM 2136 C C . LEU A 1 278 ? -2.557 -10.639 -7.771 1.00 97.12 278 LEU A C 1
ATOM 2138 O O . LEU A 1 278 ? -1.879 -11.663 -7.873 1.00 97.12 278 LEU A O 1
ATOM 2142 N N . THR A 1 279 ? -3.753 -10.636 -7.181 1.00 94.69 279 THR A N 1
ATOM 2143 C CA . THR A 1 279 ? -4.312 -11.743 -6.395 1.00 94.69 279 THR A CA 1
ATOM 2144 C C . THR A 1 279 ? -4.240 -13.071 -7.140 1.00 94.69 279 THR A C 1
ATOM 2146 O O . THR A 1 279 ? -3.705 -14.043 -6.615 1.00 94.69 279 THR A O 1
ATOM 2149 N N . SER A 1 280 ? -4.671 -13.101 -8.405 1.00 96.69 280 SER A N 1
ATOM 2150 C CA . SER A 1 280 ? -4.674 -14.326 -9.223 1.00 96.69 280 SER A CA 1
ATOM 2151 C C . SER A 1 280 ? -3.286 -14.926 -9.498 1.00 96.69 280 SER A C 1
ATOM 2153 O O . SER A 1 280 ? -3.184 -16.112 -9.813 1.00 96.69 280 SER A O 1
ATOM 2155 N N . TYR A 1 281 ? -2.223 -14.131 -9.359 1.00 97.62 281 TYR A N 1
ATOM 2156 C CA . TYR A 1 281 ? -0.840 -14.552 -9.563 1.00 97.62 281 TYR A CA 1
ATOM 2157 C C . TYR A 1 281 ? -0.122 -14.849 -8.246 1.00 97.62 281 TYR A C 1
ATOM 2159 O O . TYR A 1 281 ? 0.669 -15.787 -8.172 1.00 97.62 281 TYR A O 1
ATOM 2167 N N . ALA A 1 282 ? -0.357 -14.021 -7.227 1.00 96.75 282 ALA A N 1
ATOM 2168 C CA . ALA A 1 282 ? 0.493 -13.913 -6.049 1.00 96.75 282 ALA A CA 1
ATOM 2169 C C . ALA A 1 282 ? -0.132 -14.480 -4.768 1.00 96.75 282 ALA A C 1
ATOM 2171 O O . ALA A 1 282 ? 0.617 -14.871 -3.874 1.00 96.75 282 ALA A O 1
ATOM 2172 N N . ALA A 1 283 ? -1.463 -14.549 -4.654 1.00 94.06 283 ALA A N 1
ATOM 2173 C CA . ALA A 1 283 ? -2.107 -15.072 -3.450 1.00 94.06 283 ALA A CA 1
ATOM 2174 C C . ALA A 1 283 ? -1.677 -16.525 -3.184 1.00 94.06 283 ALA A C 1
ATOM 2176 O O . ALA A 1 283 ? -1.583 -17.356 -4.095 1.00 94.06 283 ALA A O 1
ATOM 2177 N N . GLY A 1 284 ? -1.344 -16.818 -1.928 1.00 91.69 284 GLY A N 1
ATOM 2178 C CA . GLY A 1 284 ? -0.826 -18.120 -1.513 1.00 91.69 284 GLY A CA 1
ATOM 2179 C C . GLY A 1 284 ? 0.590 -18.459 -2.007 1.00 91.69 284 GLY A C 1
ATOM 2180 O O . GLY A 1 284 ? 1.055 -19.574 -1.766 1.00 91.69 284 GLY A O 1
ATOM 2181 N N . GLN A 1 285 ? 1.311 -17.542 -2.666 1.00 97.12 285 GLN A N 1
ATOM 2182 C CA . GLN A 1 285 ? 2.637 -17.830 -3.230 1.00 97.12 285 GLN A CA 1
ATOM 2183 C C . GLN A 1 285 ? 3.786 -17.360 -2.322 1.00 97.12 285 GLN A C 1
ATOM 2185 O O . GLN A 1 285 ? 3.817 -16.197 -1.925 1.00 97.12 285 GLN A O 1
ATOM 2190 N N . PRO A 1 286 ? 4.785 -18.212 -2.022 1.00 94.31 286 PRO A N 1
ATOM 2191 C CA . PRO A 1 286 ? 5.861 -17.872 -1.088 1.00 94.31 286 PRO A CA 1
ATOM 2192 C C . PRO A 1 286 ? 6.998 -17.038 -1.692 1.00 94.31 286 PRO A C 1
ATOM 2194 O O . PRO A 1 286 ? 7.835 -16.516 -0.957 1.00 94.31 286 PRO A O 1
ATOM 2197 N N . ASN A 1 287 ? 7.079 -16.963 -3.021 1.00 96.75 287 ASN A N 1
ATOM 2198 C CA . ASN A 1 287 ? 8.132 -16.246 -3.727 1.00 96.75 287 ASN A CA 1
ATOM 2199 C C . ASN A 1 287 ? 7.530 -15.493 -4.911 1.00 96.75 287 ASN A C 1
ATOM 2201 O O . ASN A 1 287 ? 7.268 -16.071 -5.967 1.00 96.75 287 ASN A O 1
ATOM 2205 N N . VAL A 1 288 ? 7.300 -14.203 -4.708 1.00 98.44 288 VAL A N 1
ATOM 2206 C CA . VAL A 1 288 ? 6.771 -13.278 -5.706 1.00 98.44 288 VAL A CA 1
ATOM 2207 C C . VAL A 1 288 ? 7.769 -12.146 -5.892 1.00 98.44 288 VAL A C 1
ATOM 2209 O O . VAL A 1 288 ? 8.250 -11.567 -4.925 1.00 98.44 288 VAL A O 1
ATOM 2212 N N . GLN A 1 289 ? 8.093 -11.813 -7.134 1.00 98.56 289 GLN A N 1
ATOM 2213 C CA . GLN A 1 289 ? 8.918 -10.656 -7.461 1.00 98.56 289 GLN A CA 1
ATOM 2214 C C . GLN A 1 289 ? 8.200 -9.781 -8.467 1.00 98.56 289 GLN A C 1
ATOM 2216 O O . GLN A 1 289 ? 7.555 -10.292 -9.381 1.00 98.56 289 GLN A O 1
ATOM 2221 N N . ILE A 1 290 ? 8.355 -8.474 -8.308 1.00 98.69 290 ILE A N 1
ATOM 2222 C CA . ILE A 1 290 ? 7.823 -7.466 -9.215 1.00 98.69 290 ILE A CA 1
ATOM 2223 C C . ILE A 1 290 ? 9.011 -6.747 -9.846 1.00 98.69 290 ILE A C 1
ATOM 2225 O O . ILE A 1 290 ? 10.037 -6.526 -9.193 1.00 98.69 290 ILE A O 1
ATOM 2229 N N . ARG A 1 291 ? 8.894 -6.429 -11.130 1.00 98.50 291 ARG A N 1
ATOM 2230 C CA . ARG A 1 291 ? 9.922 -5.728 -11.893 1.00 98.50 291 ARG A CA 1
ATOM 2231 C C . ARG A 1 291 ? 9.325 -4.542 -12.625 1.00 98.50 291 ARG A C 1
ATOM 2233 O O . ARG A 1 291 ? 8.290 -4.690 -13.259 1.00 98.50 291 ARG A O 1
ATOM 2240 N N . TRP A 1 292 ? 10.054 -3.434 -12.623 1.00 98.62 292 TRP A N 1
ATOM 2241 C CA . TRP A 1 292 ? 9.891 -2.334 -13.569 1.00 98.62 292 TRP A CA 1
ATOM 2242 C C . TRP A 1 292 ? 11.018 -2.432 -14.594 1.00 98.62 292 TRP A C 1
ATOM 2244 O O . TRP A 1 292 ? 12.193 -2.409 -14.219 1.00 98.62 292 TRP A O 1
ATOM 2254 N N . ARG A 1 293 ? 10.673 -2.615 -15.869 1.00 98.31 293 ARG A N 1
ATOM 2255 C CA . ARG A 1 293 ? 11.630 -2.744 -16.974 1.00 98.31 293 ARG A CA 1
ATOM 2256 C C . ARG A 1 293 ? 11.425 -1.615 -17.971 1.00 98.31 293 ARG A C 1
ATOM 2258 O O . ARG A 1 293 ? 10.353 -1.523 -18.559 1.00 98.31 293 ARG A O 1
ATOM 2265 N N . TYR A 1 294 ? 12.459 -0.809 -18.169 1.00 97.31 294 TYR A N 1
ATOM 2266 C CA . TYR A 1 294 ? 12.475 0.269 -19.151 1.00 97.31 294 TYR A CA 1
ATOM 2267 C C . TYR A 1 294 ? 13.399 -0.109 -20.301 1.00 97.31 294 TYR A C 1
ATOM 2269 O O . TYR A 1 294 ? 14.598 -0.279 -20.077 1.00 97.31 294 TYR A O 1
ATOM 2277 N N . TYR A 1 295 ? 12.848 -0.311 -21.493 1.00 96.31 295 TYR A N 1
ATOM 2278 C CA . TYR A 1 295 ? 13.605 -0.841 -22.621 1.00 96.31 295 TYR A CA 1
ATOM 2279 C C . TYR A 1 295 ? 13.141 -0.280 -23.959 1.00 96.31 295 TYR A C 1
ATOM 2281 O O . TYR A 1 295 ? 12.108 0.382 -24.027 1.00 96.31 295 TYR A O 1
ATOM 2289 N N . ASP A 1 296 ? 13.942 -0.546 -24.995 1.00 93.81 296 ASP A N 1
ATOM 2290 C CA . ASP A 1 296 ? 13.752 -0.018 -26.350 1.00 93.81 2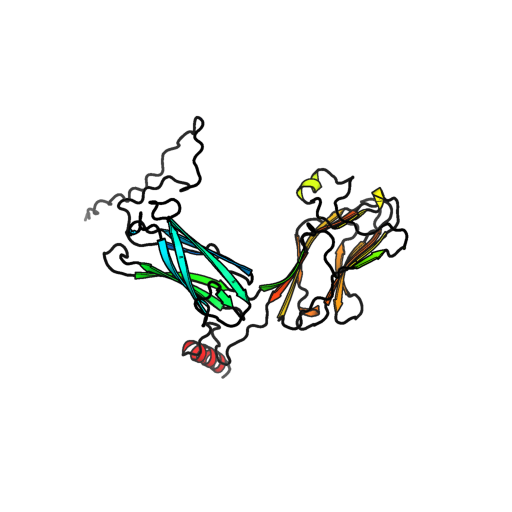96 ASP A CA 1
ATOM 2291 C C . ASP A 1 296 ? 13.679 1.524 -26.365 1.00 93.81 296 ASP A C 1
ATOM 2293 O O . ASP A 1 296 ? 13.024 2.120 -27.209 1.00 93.81 296 ASP A O 1
ATOM 2297 N N . ALA A 1 297 ? 14.384 2.165 -25.421 1.00 92.00 297 ALA A N 1
ATOM 2298 C CA . ALA A 1 297 ? 14.413 3.614 -25.260 1.00 92.00 297 ALA A CA 1
ATOM 2299 C C . ALA A 1 297 ? 15.779 4.193 -25.658 1.00 92.00 297 ALA A C 1
ATOM 2301 O O . ALA A 1 297 ? 16.791 3.916 -25.003 1.00 92.00 297 ALA A O 1
ATOM 2302 N N . TRP A 1 298 ? 15.806 5.043 -26.683 1.00 91.50 298 TRP A N 1
ATOM 2303 C CA . TRP A 1 298 ? 16.988 5.718 -27.223 1.00 91.50 298 TRP A CA 1
ATOM 2304 C C . TRP A 1 298 ? 16.631 7.156 -27.599 1.00 91.50 298 TRP A C 1
ATOM 2306 O O . TRP A 1 298 ? 15.894 7.385 -28.548 1.00 91.50 298 TRP A O 1
ATOM 2316 N N . TRP A 1 299 ? 17.225 8.141 -26.913 1.00 89.44 299 TRP A N 1
ATOM 2317 C CA . TRP A 1 299 ? 16.888 9.564 -27.122 1.00 89.44 299 TRP A CA 1
ATOM 2318 C C . TRP A 1 299 ? 15.407 9.901 -26.886 1.00 89.44 299 TRP A C 1
ATOM 2320 O O . TRP A 1 299 ? 14.901 10.887 -27.421 1.00 89.44 299 TRP A O 1
ATOM 2330 N N . ASP A 1 300 ? 14.738 9.106 -26.054 1.00 89.06 300 ASP A N 1
ATOM 2331 C CA . ASP A 1 300 ? 13.372 9.385 -25.636 1.00 89.06 300 ASP A CA 1
ATOM 2332 C C . ASP A 1 300 ? 13.334 10.329 -24.432 1.00 89.06 300 ASP A C 1
ATOM 2334 O O . ASP A 1 300 ? 13.792 11.461 -24.527 1.00 89.06 300 ASP A O 1
ATOM 2338 N N . TYR A 1 301 ? 12.799 9.907 -23.285 1.00 92.12 301 TYR A N 1
ATOM 2339 C CA . TYR A 1 301 ? 12.939 10.650 -22.037 1.00 92.12 301 TYR A CA 1
ATOM 2340 C C . TYR A 1 301 ? 13.239 9.711 -20.876 1.00 92.12 301 TYR A C 1
ATOM 2342 O O . TYR A 1 301 ? 14.367 9.233 -20.736 1.00 92.12 301 TYR A O 1
ATOM 2350 N N . TYR A 1 302 ? 12.288 9.507 -19.968 1.00 93.44 302 TYR A N 1
ATOM 2351 C CA . TYR A 1 302 ? 12.586 8.939 -18.665 1.00 93.44 302 TYR A CA 1
ATOM 2352 C C . TYR A 1 302 ? 11.387 8.274 -18.015 1.00 93.44 302 TYR A C 1
ATOM 2354 O O . TYR A 1 302 ? 10.239 8.692 -18.166 1.00 93.44 302 TYR A O 1
ATOM 2362 N N . TRP A 1 303 ? 11.697 7.307 -17.156 1.00 95.31 303 TRP A N 1
ATOM 2363 C CA . TRP A 1 303 ? 10.733 6.702 -16.255 1.00 95.31 303 TRP A CA 1
ATOM 2364 C C . TRP A 1 303 ? 11.185 6.863 -14.811 1.00 95.31 303 TRP A C 1
ATOM 2366 O O . TRP A 1 303 ? 12.340 6.596 -14.479 1.00 95.31 303 TRP A O 1
ATOM 2376 N N . CYS A 1 304 ? 10.280 7.321 -13.951 1.00 95.12 304 CYS A N 1
ATOM 2377 C CA . CYS A 1 304 ? 10.487 7.480 -12.518 1.00 95.12 304 CYS A CA 1
ATOM 2378 C C . CYS A 1 304 ? 9.460 6.639 -11.738 1.00 95.12 304 CYS A C 1
ATOM 2380 O O . CYS A 1 304 ? 8.272 6.690 -12.055 1.00 95.12 304 CYS A O 1
ATOM 2382 N N . ILE A 1 305 ? 9.901 5.928 -10.695 1.00 95.25 305 ILE A N 1
ATOM 2383 C CA . ILE A 1 305 ? 9.081 5.120 -9.773 1.00 95.25 305 ILE A CA 1
ATOM 2384 C C . ILE A 1 305 ? 9.326 5.545 -8.319 1.00 95.25 305 ILE A C 1
ATOM 2386 O O . ILE A 1 305 ? 10.472 5.772 -7.928 1.00 95.25 305 ILE A O 1
ATOM 2390 N N . ASN A 1 306 ? 8.269 5.608 -7.504 1.00 90.50 306 ASN A N 1
ATOM 2391 C CA . ASN A 1 306 ? 8.352 5.824 -6.058 1.00 90.50 306 ASN A CA 1
ATOM 2392 C C . ASN A 1 306 ? 7.134 5.238 -5.310 1.00 90.50 306 ASN A C 1
ATOM 2394 O O . ASN A 1 306 ? 6.188 4.771 -5.939 1.00 90.50 306 ASN A O 1
ATOM 2398 N N . ASN A 1 307 ? 7.141 5.307 -3.975 1.00 88.69 307 ASN A N 1
ATOM 2399 C CA . ASN A 1 307 ? 6.038 4.973 -3.069 1.00 88.69 307 ASN A CA 1
ATOM 2400 C C . ASN A 1 307 ? 5.427 3.608 -3.378 1.00 88.69 307 ASN A C 1
ATOM 2402 O O . ASN A 1 307 ? 4.223 3.479 -3.578 1.00 88.69 307 ASN A O 1
ATOM 2406 N N . ILE A 1 308 ? 6.284 2.597 -3.469 1.00 92.25 308 ILE A N 1
ATOM 2407 C CA . ILE A 1 308 ? 5.867 1.239 -3.785 1.00 92.25 308 ILE A CA 1
ATOM 2408 C C . ILE A 1 308 ? 5.286 0.631 -2.522 1.00 92.25 308 ILE A C 1
ATOM 2410 O O . ILE A 1 308 ? 5.943 0.627 -1.481 1.00 92.25 308 ILE A O 1
ATOM 2414 N N . MET A 1 309 ? 4.095 0.065 -2.635 1.00 89.94 309 MET A N 1
ATOM 2415 C CA . MET A 1 309 ? 3.436 -0.695 -1.592 1.00 89.94 309 MET A CA 1
ATOM 2416 C C . MET A 1 309 ? 2.873 -1.979 -2.193 1.00 89.94 309 MET A C 1
ATOM 2418 O O . MET A 1 309 ? 2.139 -1.957 -3.175 1.00 89.94 309 MET A O 1
ATOM 2422 N N . VAL A 1 310 ? 3.215 -3.117 -1.600 1.00 92.19 310 VAL A N 1
ATOM 2423 C CA . VAL A 1 310 ? 2.551 -4.389 -1.885 1.00 92.19 310 VAL A CA 1
ATOM 2424 C C . VAL A 1 310 ? 1.824 -4.784 -0.624 1.00 92.19 310 VAL A C 1
ATOM 2426 O O . VAL A 1 310 ? 2.446 -4.910 0.431 1.00 92.19 310 VAL A O 1
ATOM 2429 N N . PHE A 1 311 ? 0.517 -4.954 -0.720 1.00 87.31 311 PHE A N 1
ATOM 2430 C CA . PHE A 1 311 ? -0.323 -5.228 0.432 1.00 87.31 311 PHE A CA 1
ATOM 2431 C C . PHE A 1 311 ? -1.450 -6.187 0.086 1.00 87.31 311 PHE A C 1
ATOM 2433 O O . PHE A 1 311 ? -1.722 -6.445 -1.080 1.00 87.31 311 PHE A O 1
ATOM 2440 N N . GLY A 1 312 ? -2.096 -6.754 1.093 1.00 84.94 312 GLY A N 1
ATOM 2441 C CA . GLY A 1 312 ? -3.128 -7.750 0.854 1.00 84.94 312 GLY A CA 1
ATOM 2442 C C . GLY A 1 312 ? -3.830 -8.195 2.118 1.00 84.94 312 GLY A C 1
ATOM 2443 O O . GLY A 1 312 ? -3.385 -7.882 3.219 1.00 84.94 312 GLY A O 1
ATOM 2444 N N . GLN A 1 313 ? -4.931 -8.918 1.958 1.00 78.44 313 GLN A N 1
ATOM 2445 C CA . GLN A 1 313 ? -5.682 -9.504 3.062 1.00 78.44 313 GLN A CA 1
ATOM 2446 C C . GLN A 1 313 ? -5.194 -10.917 3.342 1.00 78.44 313 GLN A C 1
ATOM 2448 O O . GLN A 1 313 ? -5.002 -11.706 2.416 1.00 78.44 313 GLN A O 1
ATOM 2453 N N . TYR A 1 314 ? -5.066 -11.256 4.622 1.00 68.19 314 TYR A N 1
ATOM 2454 C CA . TYR A 1 314 ? -5.125 -12.653 5.044 1.00 68.19 314 TYR A CA 1
ATOM 2455 C C . TYR A 1 314 ? -6.509 -13.231 4.721 1.00 68.19 314 TYR A C 1
ATOM 2457 O O . TYR A 1 314 ? -7.484 -12.467 4.712 1.00 68.19 314 TYR A O 1
ATOM 2465 N N . PRO A 1 315 ? -6.622 -14.550 4.476 1.00 62.69 315 PRO A N 1
ATOM 2466 C CA . PRO A 1 315 ? -7.924 -15.186 4.471 1.00 62.69 315 PRO A CA 1
ATOM 2467 C C . PRO A 1 315 ? -8.616 -14.866 5.787 1.00 62.69 315 PRO A C 1
ATOM 2469 O O . PRO A 1 315 ? -7.980 -14.839 6.844 1.00 62.69 315 PRO A O 1
ATOM 2472 N N . VAL A 1 316 ? -9.913 -14.590 5.723 1.00 55.69 316 VAL A N 1
ATOM 2473 C CA . VAL A 1 316 ? -10.702 -14.424 6.940 1.00 55.69 316 VAL A CA 1
ATOM 2474 C C . VAL A 1 316 ? -10.603 -15.745 7.703 1.00 55.69 316 VAL A C 1
ATOM 2476 O O . VAL A 1 316 ? -11.111 -16.765 7.234 1.00 55.69 316 VAL A O 1
ATOM 2479 N N . GLU A 1 317 ? -9.914 -15.760 8.849 1.00 50.28 317 GLU A N 1
ATOM 2480 C CA . GLU A 1 317 ? -10.036 -16.875 9.783 1.00 50.28 317 GLU A CA 1
ATOM 2481 C C . GLU A 1 317 ? -11.469 -16.842 10.309 1.00 50.28 317 GLU A C 1
ATOM 2483 O O . GLU A 1 317 ? -11.776 -16.164 11.284 1.00 50.28 317 GLU A O 1
ATOM 2488 N N . SER A 1 318 ? -12.380 -17.541 9.632 1.00 49.16 318 SER A N 1
ATOM 2489 C CA . SER A 1 318 ? -13.676 -17.839 10.223 1.00 49.16 318 SER A CA 1
ATOM 2490 C C . SER A 1 318 ? -13.397 -18.683 11.460 1.00 49.16 318 SER A C 1
ATOM 2492 O O . SER A 1 318 ? -12.831 -19.779 11.335 1.00 49.16 318 SER A O 1
ATOM 2494 N N . ILE A 1 319 ? -13.810 -18.223 12.640 1.00 52.66 319 ILE A N 1
ATOM 2495 C CA . ILE A 1 319 ? -13.997 -19.151 13.753 1.00 52.66 319 ILE A CA 1
ATOM 2496 C C . ILE A 1 319 ? -14.951 -20.227 13.214 1.00 52.66 319 ILE A C 1
ATOM 2498 O O . ILE A 1 319 ? -15.991 -19.885 12.651 1.00 52.66 319 ILE A O 1
ATOM 2502 N N . PRO A 1 320 ? -14.620 -21.528 13.277 1.00 48.84 320 PRO A N 1
ATOM 2503 C CA . PRO A 1 320 ? -15.512 -22.543 12.739 1.00 48.84 320 PRO A CA 1
ATOM 2504 C C . PRO A 1 320 ? -16.917 -22.404 13.348 1.00 48.84 320 PRO A C 1
ATOM 2506 O O . PRO A 1 320 ? -17.086 -22.625 14.546 1.00 48.84 320 PRO A O 1
ATOM 2509 N N . SER A 1 321 ? -17.921 -22.120 12.511 1.00 56.22 321 SER A N 1
ATOM 2510 C CA . SER A 1 321 ? -19.333 -21.849 12.873 1.00 56.22 321 SER A CA 1
ATOM 2511 C C . SER A 1 321 ? -19.694 -20.413 13.285 1.00 56.22 321 SER A C 1
ATOM 2513 O O . SER A 1 321 ? -20.856 -20.199 13.609 1.00 56.22 321 SER A O 1
ATOM 2515 N N . ASP A 1 322 ? -18.765 -19.458 13.224 1.00 62.59 322 ASP A N 1
ATOM 2516 C CA . ASP A 1 322 ? -19.063 -18.017 13.189 1.00 62.59 322 ASP A CA 1
ATOM 2517 C C . ASP A 1 322 ? -19.361 -17.644 11.730 1.00 62.59 322 ASP A C 1
ATOM 2519 O O . ASP A 1 322 ? -18.464 -17.545 10.887 1.00 62.59 322 ASP A O 1
ATOM 2523 N N . LEU A 1 323 ? -20.646 -17.599 11.397 1.00 62.06 323 LEU A N 1
ATOM 2524 C CA . LEU A 1 323 ? -21.139 -17.340 10.045 1.00 62.06 323 LEU A CA 1
ATOM 2525 C C . LEU A 1 323 ? -21.477 -15.864 9.830 1.00 62.06 323 LEU A C 1
ATOM 2527 O O . LEU A 1 323 ? -21.637 -15.448 8.680 1.00 62.06 323 LEU A O 1
ATOM 2531 N N . SER A 1 324 ? -21.597 -15.095 10.909 1.00 63.59 324 SER A N 1
ATOM 2532 C CA . SER A 1 324 ? -21.843 -13.655 10.901 1.00 63.59 324 SER A CA 1
ATOM 2533 C C . SER A 1 324 ? -20.553 -12.834 10.789 1.00 63.59 324 SER A C 1
ATOM 2535 O O . SER A 1 324 ? -20.591 -11.707 10.291 1.00 63.59 324 SER A O 1
ATOM 2537 N N . GLY A 1 325 ? -19.405 -13.414 11.152 1.00 55.91 325 GLY A N 1
ATOM 2538 C CA . GLY A 1 325 ? -18.103 -12.752 11.161 1.00 55.91 325 GLY A CA 1
ATOM 2539 C C . GLY A 1 325 ? -17.939 -11.777 12.327 1.00 55.91 325 GLY A C 1
ATOM 2540 O O . GLY A 1 325 ? -17.155 -10.832 12.214 1.00 55.91 325 GLY A O 1
ATOM 2541 N N . ASP A 1 326 ? -18.690 -11.968 13.414 1.00 61.28 326 ASP A N 1
ATOM 2542 C CA . ASP A 1 326 ? -18.700 -11.102 14.598 1.00 61.28 326 ASP A CA 1
ATOM 2543 C C . ASP A 1 326 ? -17.762 -11.597 15.718 1.00 61.28 326 ASP A C 1
ATOM 2545 O O . ASP A 1 326 ? -17.735 -11.042 16.822 1.00 61.28 326 ASP A O 1
ATOM 2549 N N . CYS A 1 327 ? -16.960 -12.627 15.423 1.00 62.34 327 CYS A N 1
ATOM 2550 C CA . CYS A 1 327 ? -16.088 -13.333 16.355 1.00 62.34 327 CYS A CA 1
ATOM 2551 C C . CYS A 1 327 ? -16.828 -14.055 17.493 1.00 62.34 327 CYS A C 1
ATOM 2553 O O . CYS A 1 327 ? -16.211 -14.385 18.518 1.00 62.34 327 CYS A O 1
ATOM 2555 N N . ARG A 1 328 ? -18.129 -14.311 17.365 1.00 64.38 328 ARG A N 1
ATOM 2556 C CA . ARG A 1 328 ? -18.920 -15.110 18.300 1.00 64.38 328 ARG A CA 1
ATOM 2557 C C . ARG A 1 328 ? -19.493 -16.313 17.564 1.00 64.38 328 ARG A C 1
ATOM 2559 O O . ARG A 1 328 ? -19.505 -16.405 16.350 1.00 64.38 328 ARG A O 1
ATOM 2566 N N . VAL A 1 329 ? -19.861 -17.319 18.350 1.00 66.56 329 VAL A N 1
ATOM 2567 C CA . VAL A 1 329 ? -20.679 -18.427 17.856 1.00 66.56 329 VAL A CA 1
ATOM 2568 C C . VAL A 1 329 ? -21.950 -18.389 18.675 1.00 66.56 329 VAL A C 1
ATOM 2570 O O . VAL A 1 329 ? -21.979 -18.866 19.817 1.00 66.56 329 VAL A O 1
ATOM 2573 N N . ASP A 1 330 ? -22.980 -17.762 18.129 1.00 73.25 330 ASP A N 1
ATOM 2574 C CA . ASP A 1 330 ? -24.246 -17.543 18.801 1.00 73.25 330 ASP A CA 1
ATOM 2575 C C . ASP A 1 330 ? -25.467 -17.828 17.906 1.00 73.25 330 ASP A C 1
ATOM 2577 O O . ASP A 1 330 ? -25.438 -18.661 16.994 1.00 73.25 330 ASP A O 1
ATOM 2581 N N . ILE A 1 331 ? -26.621 -17.279 18.284 1.00 79.56 331 ILE A N 1
ATOM 2582 C CA . ILE A 1 331 ? -27.875 -17.564 17.593 1.00 79.56 331 ILE A CA 1
ATOM 2583 C C . ILE A 1 331 ? -27.967 -16.860 16.238 1.00 79.56 331 ILE A C 1
ATOM 2585 O O . ILE A 1 331 ? -28.698 -17.351 15.379 1.00 79.56 331 ILE A O 1
ATOM 2589 N N . GLU A 1 332 ? -27.242 -15.763 16.023 1.00 71.56 332 GLU A N 1
ATOM 2590 C CA . GLU A 1 332 ? -27.187 -15.076 14.732 1.00 71.56 332 GLU A CA 1
ATOM 2591 C C . GLU A 1 332 ? -26.509 -15.967 13.687 1.00 71.56 332 GLU A C 1
ATOM 2593 O O . GLU A 1 332 ? -27.050 -16.148 12.593 1.00 71.56 332 GLU A O 1
ATOM 2598 N N . ASP A 1 333 ? -25.439 -16.673 14.060 1.00 65.94 333 ASP A N 1
ATOM 2599 C CA . ASP A 1 333 ? -24.792 -17.658 13.185 1.00 65.94 333 ASP A CA 1
ATOM 2600 C C . ASP A 1 333 ? -25.721 -18.823 12.843 1.00 65.94 333 ASP A C 1
ATOM 2602 O O . ASP A 1 333 ? -25.790 -19.274 11.697 1.00 65.94 333 ASP A O 1
ATOM 2606 N N . LEU A 1 334 ? -26.499 -19.299 13.822 1.00 73.94 334 LEU A N 1
ATOM 2607 C CA . LEU A 1 334 ? -27.496 -20.345 13.589 1.00 73.94 334 LEU A CA 1
ATOM 2608 C C . LEU A 1 334 ? -28.608 -19.872 12.641 1.00 73.94 334 LEU A C 1
ATOM 2610 O O . LEU A 1 334 ? -29.098 -20.669 11.835 1.00 73.94 334 LEU A O 1
ATOM 2614 N N . VAL A 1 335 ? -29.015 -18.604 12.727 1.00 77.25 335 VAL A N 1
ATOM 2615 C CA . VAL A 1 335 ? -29.996 -18.005 11.813 1.00 77.25 335 VAL A CA 1
ATOM 2616 C C . VAL A 1 335 ? -29.422 -17.937 10.400 1.00 77.25 335 VAL A C 1
ATOM 2618 O O . VAL A 1 335 ? -30.071 -18.439 9.485 1.00 77.25 335 VAL A O 1
ATOM 2621 N N . ILE A 1 336 ? -28.191 -17.448 10.221 1.00 67.56 336 ILE A N 1
ATOM 2622 C CA . ILE A 1 336 ? -27.510 -17.407 8.915 1.00 67.56 336 ILE A CA 1
ATOM 2623 C C . ILE A 1 336 ? -27.380 -18.817 8.324 1.00 67.56 336 ILE A C 1
ATOM 2625 O O . ILE A 1 336 ? -27.654 -19.031 7.138 1.00 67.56 336 ILE A O 1
ATOM 2629 N N . PHE A 1 337 ? -27.016 -19.810 9.140 1.00 69.12 337 PHE A N 1
ATOM 2630 C CA . PHE A 1 337 ? -26.974 -21.209 8.717 1.00 69.12 337 PHE A CA 1
ATOM 2631 C C . PHE A 1 337 ? -28.347 -21.704 8.242 1.00 69.12 337 PHE A C 1
ATOM 2633 O O . PHE A 1 337 ? -28.464 -22.280 7.157 1.00 69.12 337 PHE A O 1
ATOM 2640 N N . ALA A 1 338 ? -29.390 -21.482 9.046 1.00 72.56 338 ALA A N 1
ATOM 2641 C CA . ALA A 1 338 ? -30.745 -21.942 8.762 1.00 72.56 338 ALA A CA 1
ATOM 2642 C C . ALA A 1 338 ? -31.344 -21.260 7.525 1.00 72.56 338 ALA A C 1
ATOM 2644 O O . ALA A 1 338 ? -31.980 -21.931 6.713 1.00 72.56 338 ALA A O 1
ATOM 2645 N N . GLU A 1 339 ? -31.114 -19.959 7.348 1.00 68.69 339 GLU A N 1
ATOM 2646 C CA . GLU A 1 339 ? -31.550 -19.204 6.173 1.00 68.69 339 GLU A CA 1
ATOM 2647 C C . GLU A 1 339 ? -30.941 -19.777 4.896 1.00 68.69 339 GLU A C 1
ATOM 2649 O O . GLU A 1 339 ? -31.681 -20.082 3.965 1.00 68.69 339 GLU A O 1
ATOM 2654 N N . ASN A 1 340 ? -29.632 -20.043 4.878 1.00 60.03 340 ASN A N 1
ATOM 2655 C CA . ASN A 1 340 ? -28.955 -20.647 3.727 1.00 60.03 340 ASN A CA 1
ATOM 2656 C C . ASN A 1 340 ? -29.402 -22.096 3.447 1.00 60.03 340 ASN A C 1
ATOM 2658 O O . ASN A 1 340 ? -29.415 -22.534 2.295 1.00 60.03 340 ASN A O 1
ATOM 2662 N N . TRP A 1 341 ? -29.808 -22.847 4.474 1.00 51.97 341 TRP A N 1
ATOM 2663 C CA . TRP A 1 341 ? -30.342 -24.207 4.321 1.00 51.97 341 TRP A CA 1
ATOM 2664 C C . TRP A 1 341 ? -31.787 -24.251 3.802 1.00 51.97 341 TRP A C 1
ATOM 2666 O O . TRP A 1 341 ? -32.168 -25.206 3.123 1.00 51.97 341 TRP A O 1
ATOM 2676 N N . LEU A 1 342 ? -32.597 -23.233 4.098 1.00 53.38 342 LEU A N 1
ATOM 2677 C CA . LEU A 1 342 ? -34.017 -23.181 3.733 1.00 53.38 342 LEU A CA 1
ATOM 2678 C C . LEU A 1 342 ? -34.275 -22.688 2.300 1.00 53.38 342 LEU A C 1
ATOM 2680 O O . LEU A 1 342 ? -35.384 -22.864 1.804 1.00 53.38 342 LEU A O 1
ATOM 2684 N N . VAL A 1 343 ? -33.280 -22.120 1.608 1.00 50.56 343 VAL A N 1
ATOM 2685 C CA . VAL A 1 343 ? -33.430 -21.651 0.210 1.00 50.56 343 VAL A CA 1
ATOM 2686 C C . VAL A 1 343 ? -33.301 -22.771 -0.836 1.00 50.56 343 VAL A C 1
ATOM 2688 O O . VAL A 1 343 ? -33.561 -22.544 -2.016 1.00 50.56 343 VAL A O 1
ATOM 2691 N N . HIS A 1 344 ? -32.903 -23.982 -0.429 1.00 47.81 344 HIS A N 1
ATOM 2692 C CA . HIS A 1 344 ? -32.614 -25.106 -1.332 1.00 47.81 344 HIS A CA 1
ATOM 2693 C C . HIS A 1 344 ? -33.621 -26.273 -1.274 1.00 47.81 344 HIS A C 1
ATOM 2695 O O . HIS A 1 344 ? -33.311 -27.357 -1.775 1.00 47.81 344 HIS A O 1
ATOM 2701 N N . TYR A 1 345 ? -34.831 -26.055 -0.742 1.00 46.28 345 TYR A N 1
ATOM 2702 C CA . TYR A 1 345 ? -35.935 -27.029 -0.778 1.00 46.28 345 TYR A CA 1
ATOM 2703 C C . TYR A 1 345 ? -37.241 -26.451 -1.319 1.00 46.28 345 TYR A C 1
ATOM 2705 O O . TYR A 1 345 ? -37.618 -25.335 -0.903 1.00 46.28 345 TYR A O 1
#

Sequence (345 aa):
MTFSAPQSVSTGYSRNDNKVLWWWESYPCGNRWDINFTGTSHRGILELDKSVYVNNDTIAVTLIDGGLIGQGTQAITLQSCADYETLALYETPANSGYFTGSIAVAYGAAIAEDGVIEASGSQSLTAAYEDADNGTGSSETIPAAAEIKPWFAIYSTDFAGGLPAGWSIVDGLSDGITWKMGQPADIHEEYRAYVSDHFMYCNSDAQQANLDEQLITPSLNCSALETVILEFNHLFRFYHLDNDEIGDVDIRVNGGAWQNLLRYEAVQDYSGVVQSDLTSYAAGQPNVQIRWRYYDAWWDYYWCINNIMVFGQYPVESIPSDLSGDCRVDIEDLVIFAENWLVHY

Radius of gyration: 28.27 Å; chains: 1; bounding box: 92×70×68 Å

Foldseek 3Di:
DDDDDDDDDDPPPDPDDPDDDDDDDDDDDDDPPPDDCVPPFQAKDKDWPDQEAEAFDKIKIKMAGLVCFQVQWFWKKKDWQVAIEIWIWGDVPHRRSITIDIAHEHDDDHDYHPRYHYDVAKTKMKMWGFRCGNRPRHIDIHIDIHIYHHKDFLDKFQCPVHDDPQKDKDFPPPPPQEWDQADDPPDDPVCPVQDDSRKTKGWQQVVQHFGFMKIKHHWGAQQQFQWKKKKWWKKDAWAQVDWQKKKFKWKDAPNDDTDTQDIDTRDGIDGDMDMGTCNVPRHNTGTMMIMTTIGRDGNITMMIIGTITMIGGGPGPDPVQNCVSHSDNDVVSVVVVVVVVVVPD

Secondary structure (DSSP, 8-state):
--PPPPPP--------------S-----SS-SS----TTS-S--EEEES-SEEETT-EEEEEEE-GGGTT--EEEEEEEETTEEEEEEEEESSTTSSEEEEEEEEESSS--TTSSEEE-SSSEEEEEEEEES-SSSSS-EEEEEEEEEE-EEEEEEE--TTSSPTT-EEEESSSSS---EES--TT--GGGTTT--TT-EEEEHHHHT-EEEEEEE---B--TT-S--EEEEEEEEE--TT----EEEEEEEETT---EEEEEEEBTB-EEEEEEEE-HHHHTT-S-EEEEEEEEEEESS-EEEEEEEEEEEEPP--PPTT--SSSS--SHHHHHHHHHHHHTT-